Protein AF-A0A822E6D1-F1 (afdb_monomer_lite)

Structure (mmCIF, N/CA/C/O backbone):
data_AF-A0A822E6D1-F1
#
_entry.id   AF-A0A822E6D1-F1
#
loop_
_atom_site.group_PDB
_atom_site.id
_atom_site.type_symbol
_atom_site.label_atom_id
_atom_site.label_alt_id
_atom_site.label_comp_id
_atom_site.label_asym_id
_atom_site.label_entity_id
_atom_site.label_seq_id
_atom_site.pdbx_PDB_ins_code
_atom_site.Cartn_x
_atom_site.Cartn_y
_atom_site.Cartn_z
_atom_site.occupancy
_atom_site.B_iso_or_equiv
_atom_site.auth_seq_id
_atom_site.auth_comp_id
_atom_site.auth_asym_id
_atom_site.auth_atom_id
_atom_site.pdbx_PDB_model_num
ATOM 1 N N . MET A 1 1 ? -7.896 25.480 -5.292 1.00 34.75 1 MET A N 1
ATOM 2 C CA . MET A 1 1 ? -8.455 24.142 -5.571 1.00 34.75 1 MET A CA 1
ATOM 3 C C . MET A 1 1 ? -9.323 23.779 -4.375 1.00 34.75 1 MET A C 1
ATOM 5 O O . MET A 1 1 ? -8.790 23.422 -3.335 1.00 34.75 1 MET A O 1
ATOM 9 N N . ASN A 1 2 ? -10.630 24.042 -4.458 1.00 27.72 2 ASN A N 1
ATOM 10 C CA . ASN A 1 2 ? -11.565 23.830 -3.350 1.00 27.72 2 ASN A CA 1
ATOM 11 C C . ASN A 1 2 ? -11.964 22.352 -3.319 1.00 27.72 2 ASN A C 1
ATOM 13 O O . ASN A 1 2 ? -12.820 21.934 -4.089 1.00 27.72 2 ASN A O 1
ATOM 17 N N . VAL A 1 3 ? -11.329 21.560 -2.455 1.00 41.34 3 VAL A N 1
ATOM 18 C CA . VAL A 1 3 ? -11.692 20.152 -2.235 1.00 41.34 3 VAL A CA 1
ATOM 19 C C . VAL A 1 3 ? -12.717 20.088 -1.101 1.00 41.34 3 VAL A C 1
ATOM 21 O O . VAL A 1 3 ? -12.407 19.692 0.014 1.00 41.34 3 VAL A O 1
ATOM 24 N N . TYR A 1 4 ? -13.944 20.524 -1.383 1.00 42.88 4 TYR A N 1
ATOM 25 C CA . TYR A 1 4 ? -15.109 20.284 -0.526 1.00 42.88 4 TYR A CA 1
ATOM 26 C C . TYR A 1 4 ? -16.298 19.902 -1.407 1.00 42.88 4 TYR A C 1
ATOM 28 O O . TYR A 1 4 ? -17.260 20.652 -1.541 1.00 42.88 4 TYR A O 1
ATOM 36 N N . HIS A 1 5 ? -16.232 18.726 -2.030 1.00 40.69 5 HIS A N 1
ATOM 37 C CA . HIS A 1 5 ? -17.445 18.085 -2.523 1.00 40.69 5 HIS A CA 1
ATOM 38 C C . HIS A 1 5 ? -18.098 17.363 -1.342 1.00 40.69 5 HIS A C 1
ATOM 40 O O . HIS A 1 5 ? -17.787 16.212 -1.046 1.00 40.69 5 HIS A O 1
ATOM 46 N N . ILE A 1 6 ? -18.993 18.076 -0.652 1.00 48.66 6 ILE A N 1
ATOM 47 C CA . ILE A 1 6 ? -20.039 17.491 0.197 1.00 48.66 6 ILE A CA 1
ATOM 48 C C . ILE A 1 6 ? -21.141 17.004 -0.754 1.00 48.66 6 ILE A C 1
ATOM 50 O O . ILE A 1 6 ? -22.254 17.515 -0.768 1.00 48.66 6 ILE A O 1
ATOM 54 N N . GLU A 1 7 ? -20.798 16.070 -1.634 1.00 46.50 7 GLU A N 1
ATOM 55 C CA . GLU A 1 7 ? -21.801 15.284 -2.335 1.00 46.50 7 GLU A CA 1
ATOM 56 C C . GLU A 1 7 ? -21.981 14.025 -1.512 1.00 46.50 7 GLU A C 1
ATOM 58 O O . GLU A 1 7 ? -21.055 13.229 -1.323 1.00 46.50 7 GLU A O 1
ATOM 63 N N . THR A 1 8 ? -23.174 13.879 -0.956 1.00 47.97 8 THR A N 1
ATOM 64 C CA . THR A 1 8 ? -23.616 12.632 -0.372 1.00 47.97 8 THR A CA 1
ATOM 65 C C . THR A 1 8 ? -23.468 11.534 -1.426 1.00 47.97 8 THR A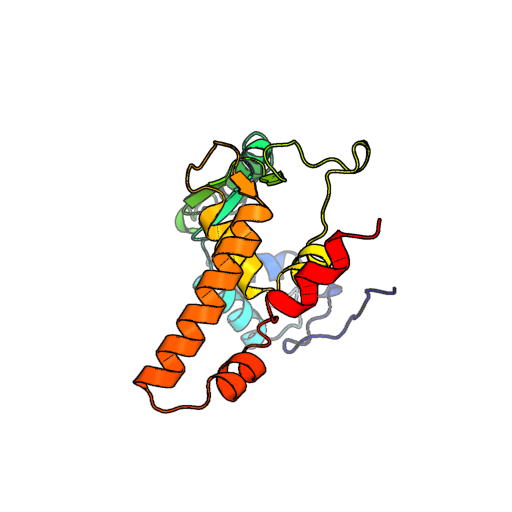 C 1
ATOM 67 O O . THR A 1 8 ? -24.246 11.439 -2.371 1.00 47.97 8 THR A O 1
ATOM 70 N N . ARG A 1 9 ? -22.426 10.700 -1.294 1.00 60.16 9 ARG A N 1
ATOM 71 C CA . ARG A 1 9 ? -22.289 9.464 -2.081 1.00 60.16 9 ARG A CA 1
ATOM 72 C C . ARG A 1 9 ? -23.528 8.583 -1.863 1.00 60.16 9 ARG A C 1
ATOM 74 O O . ARG A 1 9 ? -24.334 8.858 -0.980 1.00 60.16 9 ARG A O 1
ATOM 81 N N . SER A 1 10 ? -23.653 7.504 -2.631 1.00 64.38 10 SER A N 1
ATOM 82 C CA . SER A 1 10 ? -24.784 6.553 -2.697 1.00 64.38 10 SER A CA 1
ATOM 83 C C . SER A 1 10 ? -25.547 6.224 -1.394 1.00 64.38 10 SER A C 1
ATOM 85 O O . SER A 1 10 ? -26.721 5.880 -1.472 1.00 64.38 10 SER A O 1
ATOM 87 N N . ALA A 1 11 ? -24.934 6.340 -0.211 1.00 75.06 11 ALA A N 1
ATOM 88 C CA . ALA A 1 11 ? -25.569 6.128 1.094 1.00 75.06 11 ALA A CA 1
ATOM 89 C C . ALA A 1 11 ? -26.385 7.323 1.649 1.00 75.06 11 ALA A C 1
ATOM 91 O O . ALA A 1 11 ? -27.129 7.142 2.608 1.00 75.06 11 ALA A O 1
ATOM 92 N N . ASN A 1 12 ? -26.251 8.527 1.085 1.00 85.38 12 ASN A N 1
ATOM 93 C CA . ASN A 1 12 ? -26.924 9.760 1.517 1.00 85.38 12 ASN A CA 1
ATOM 94 C C . ASN A 1 12 ? -26.808 10.115 3.014 1.00 85.38 12 ASN A C 1
ATOM 96 O O . ASN A 1 12 ? -27.777 10.547 3.630 1.00 85.38 12 ASN A O 1
ATOM 100 N N . ILE A 1 13 ? -25.610 9.944 3.586 1.00 89.44 13 ILE A N 1
ATOM 101 C CA . ILE A 1 13 ? -25.309 10.251 4.993 1.00 89.44 13 ILE A CA 1
ATOM 102 C C . ILE A 1 13 ? -24.560 11.584 5.091 1.00 89.44 13 ILE A C 1
ATOM 104 O O . ILE A 1 13 ? -23.495 11.752 4.493 1.00 89.44 13 ILE A O 1
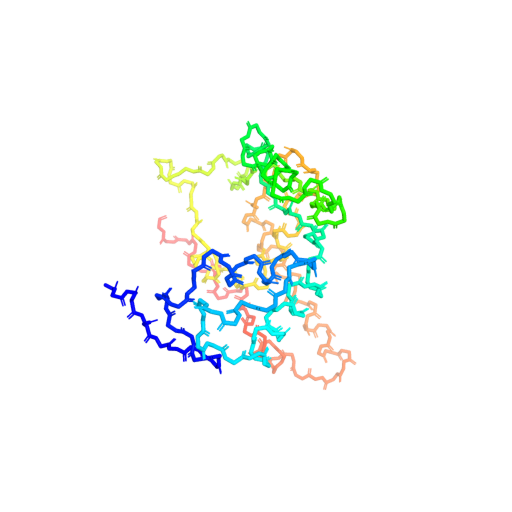ATOM 108 N N . HIS A 1 14 ? -25.084 12.521 5.873 1.00 89.44 14 HIS A N 1
ATOM 109 C CA . HIS A 1 14 ? -24.424 13.777 6.210 1.00 89.44 14 HIS A CA 1
ATOM 110 C C . HIS A 1 14 ? -23.366 13.565 7.313 1.00 89.44 14 HIS A C 1
ATOM 112 O O . HIS A 1 14 ? -23.623 12.824 8.264 1.00 89.44 14 HIS A O 1
ATOM 118 N N . PRO A 1 15 ? -22.202 14.249 7.274 1.00 90.56 15 PRO A N 1
ATOM 119 C CA . PRO A 1 15 ? -21.151 14.074 8.282 1.00 90.56 15 PRO A CA 1
ATOM 120 C C . PRO A 1 15 ? -21.612 14.273 9.733 1.00 90.56 15 PRO A C 1
ATOM 122 O O . PRO A 1 15 ? -21.119 13.594 10.627 1.00 90.56 15 PRO A O 1
ATOM 125 N N . SER A 1 16 ? -22.585 15.159 9.980 1.00 89.75 16 SER A N 1
ATOM 126 C CA . SER A 1 16 ? -23.123 15.390 11.332 1.00 89.75 16 SER A CA 1
ATOM 127 C C . SER A 1 16 ? -23.951 14.227 11.889 1.00 89.75 16 SER A C 1
ATOM 129 O O . SER A 1 16 ? -24.221 14.217 13.084 1.00 89.75 16 SER A O 1
ATOM 131 N N . GLN A 1 17 ? -24.381 13.280 11.047 1.00 90.06 17 GLN A N 1
ATOM 132 C CA . GLN A 1 17 ? -25.133 12.091 11.469 1.00 90.06 17 GLN A CA 1
ATOM 133 C C . GLN A 1 17 ? -24.206 10.959 11.948 1.00 90.06 17 GLN A C 1
ATOM 135 O O . GLN A 1 17 ? -24.676 9.993 12.543 1.00 90.06 17 GLN A O 1
ATOM 140 N N . LEU A 1 18 ? -22.892 11.061 11.709 1.00 91.25 18 LEU A N 1
ATOM 141 C CA . LEU A 1 18 ? -21.891 10.051 12.072 1.00 91.25 18 LEU A CA 1
ATOM 142 C C . LEU A 1 18 ? -21.418 10.231 13.524 1.00 91.25 18 LEU A C 1
ATOM 144 O O . LEU A 1 18 ? -20.246 10.511 13.787 1.00 91.25 18 LEU A O 1
ATOM 148 N N . ALA A 1 19 ? -22.354 10.097 14.464 1.00 92.31 19 ALA A N 1
ATOM 149 C CA . ALA A 1 19 ? -22.070 10.073 15.897 1.00 92.31 19 ALA A CA 1
ATOM 150 C C . ALA A 1 19 ? -21.306 8.797 16.303 1.00 92.31 19 ALA A C 1
ATOM 152 O O . ALA A 1 19 ? -21.231 7.828 15.542 1.00 92.31 19 ALA A O 1
ATOM 153 N N . ASN A 1 20 ? -20.761 8.778 17.522 1.00 94.56 20 ASN A N 1
ATOM 154 C CA . ASN A 1 20 ? -19.981 7.642 18.023 1.00 94.56 20 ASN A CA 1
ATOM 155 C C . ASN A 1 20 ? -20.772 6.331 17.970 1.00 94.56 20 ASN A C 1
ATOM 157 O O . ASN A 1 20 ? -20.221 5.308 17.597 1.00 94.56 20 ASN A O 1
ATOM 161 N N . GLU A 1 21 ? -22.070 6.358 18.264 1.00 95.56 21 GLU A N 1
ATOM 162 C CA . GLU A 1 21 ? -22.924 5.169 18.264 1.00 95.56 21 GLU A CA 1
ATOM 163 C C . GLU A 1 21 ? -23.105 4.572 16.859 1.00 95.56 21 GLU A C 1
ATOM 165 O O . GLU A 1 21 ? -23.271 3.362 16.715 1.00 95.56 21 GLU A O 1
ATOM 170 N N . VAL A 1 22 ? -23.046 5.407 15.815 1.00 95.75 22 VAL A N 1
ATOM 171 C CA . VAL A 1 22 ? -23.088 4.953 14.417 1.00 95.75 22 VAL A CA 1
ATOM 172 C C . VAL A 1 22 ? -21.786 4.245 14.052 1.00 95.75 22 VAL A C 1
ATOM 174 O O . VAL A 1 22 ? -21.822 3.165 13.464 1.00 95.75 22 VAL A O 1
ATOM 177 N N . TRP A 1 23 ? -20.638 4.804 14.440 1.00 96.31 23 TRP A N 1
ATOM 178 C CA . TRP A 1 23 ? -19.344 4.144 14.247 1.00 96.31 23 TRP A CA 1
ATOM 179 C C . TRP A 1 23 ? -19.225 2.859 15.054 1.00 96.31 23 TRP A C 1
ATOM 181 O O . TRP A 1 23 ? -18.755 1.851 14.527 1.00 96.31 23 TRP A O 1
ATOM 191 N N . ASP A 1 24 ? -19.712 2.881 16.294 1.00 96.69 24 ASP A N 1
ATOM 192 C CA . ASP A 1 24 ? -19.761 1.715 17.159 1.00 96.69 24 ASP A CA 1
ATOM 193 C C . ASP A 1 24 ? -20.543 0.589 16.481 1.00 96.69 24 ASP A C 1
ATOM 195 O O . ASP A 1 24 ? -20.078 -0.547 16.417 1.00 96.69 24 ASP A O 1
ATOM 199 N N . TYR A 1 25 ? -21.711 0.908 15.915 1.00 96.81 25 TYR A N 1
ATOM 200 C CA . TYR A 1 25 ? -22.492 -0.055 15.152 1.00 96.81 25 TYR A CA 1
ATOM 201 C C . TYR A 1 25 ? -21.705 -0.622 13.968 1.00 96.81 25 TYR A C 1
ATOM 203 O O . TYR A 1 25 ? -21.677 -1.832 13.768 1.00 96.81 25 TYR A O 1
ATOM 211 N N . ILE A 1 26 ? -21.040 0.214 13.177 1.00 96.25 26 ILE A N 1
ATOM 212 C CA . ILE A 1 26 ? -20.344 -0.258 11.972 1.00 96.25 26 ILE A CA 1
ATOM 213 C C . ILE A 1 26 ? -19.156 -1.170 12.326 1.00 96.25 26 ILE A C 1
ATOM 215 O O . ILE A 1 26 ? -18.982 -2.207 11.685 1.00 96.25 26 ILE A O 1
ATOM 219 N N . PHE A 1 27 ? -18.360 -0.817 13.341 1.00 97.69 27 PHE A N 1
ATOM 220 C CA . PHE A 1 27 ? -17.058 -1.449 13.600 1.00 97.69 27 PHE A CA 1
ATOM 221 C C . PHE A 1 27 ? -17.036 -2.505 14.709 1.00 97.69 27 PHE A C 1
ATOM 223 O O . PHE A 1 27 ? -16.069 -3.269 14.788 1.00 97.69 27 PHE A O 1
ATOM 230 N N . PHE A 1 28 ? -18.070 -2.580 15.550 1.00 96.69 28 PHE A N 1
ATOM 231 C CA . PHE A 1 28 ? -18.159 -3.549 16.643 1.00 96.69 28 PHE A CA 1
ATOM 232 C C . PHE A 1 28 ? -19.368 -4.478 16.440 1.00 96.69 28 PHE A C 1
ATOM 234 O O . PHE A 1 28 ? -20.517 -4.032 16.548 1.00 96.69 28 PHE A O 1
ATOM 241 N N . PRO A 1 29 ? -19.144 -5.770 16.125 1.00 90.44 29 PRO A N 1
ATOM 242 C CA . PRO A 1 29 ? -20.215 -6.732 15.844 1.00 90.44 29 PRO A CA 1
ATOM 243 C C . PRO A 1 29 ? -21.259 -6.867 16.958 1.00 90.44 29 PRO A C 1
ATOM 245 O O . PRO A 1 29 ? -22.423 -7.153 16.689 1.00 90.44 29 PRO A O 1
ATOM 248 N N . GLU A 1 30 ? -20.852 -6.663 18.207 1.00 93.31 30 GLU A N 1
ATOM 249 C CA . GLU A 1 30 ? -21.684 -6.778 19.401 1.00 93.31 30 GLU A CA 1
ATOM 250 C C . GLU A 1 30 ? -22.619 -5.582 19.622 1.00 93.31 30 GLU A C 1
ATOM 252 O O . GLU A 1 30 ? -23.531 -5.655 20.448 1.00 93.31 30 GLU A O 1
ATOM 257 N N . LYS A 1 31 ? -22.414 -4.469 18.910 1.00 95.25 31 LY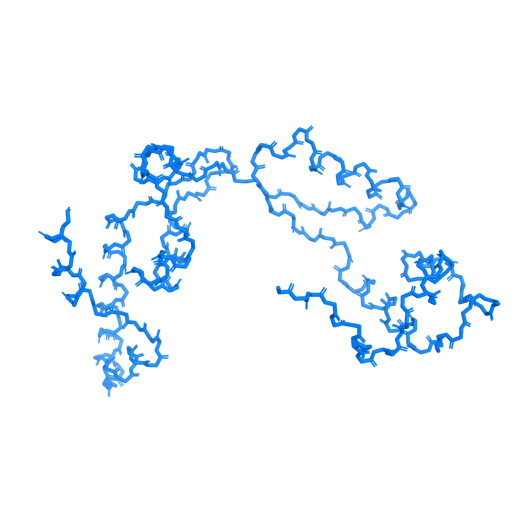S A N 1
ATOM 258 C CA . LYS A 1 31 ? -23.223 -3.259 19.085 1.00 95.25 31 LYS A CA 1
ATOM 259 C C . LYS A 1 31 ? -24.550 -3.384 18.344 1.00 95.25 31 LYS A C 1
ATOM 261 O O . LYS A 1 31 ? -24.615 -3.841 17.205 1.00 95.25 31 LYS A O 1
ATOM 266 N N . SER A 1 32 ? -25.633 -2.956 18.981 1.00 94.06 32 SER A N 1
ATOM 267 C CA . SER A 1 32 ? -26.965 -2.911 18.372 1.00 94.06 32 SER A CA 1
ATOM 268 C C . SER A 1 32 ? -27.179 -1.628 17.574 1.00 94.06 32 SER A C 1
ATOM 270 O O . SER A 1 32 ? -26.536 -0.615 17.848 1.00 94.06 32 SER A O 1
ATOM 272 N N . TYR A 1 33 ? -28.118 -1.655 16.627 1.00 93.88 33 TYR A N 1
ATOM 273 C CA . TYR A 1 33 ? -28.454 -0.485 15.820 1.00 93.88 33 TYR A CA 1
ATOM 274 C C . TYR A 1 33 ? -28.877 0.701 16.708 1.00 93.88 33 TYR A C 1
ATOM 276 O O . TYR A 1 33 ? -29.701 0.520 17.616 1.00 93.88 33 TYR A O 1
ATOM 284 N N . PRO A 1 34 ? -28.335 1.911 16.480 1.00 90.88 34 PRO A N 1
ATOM 285 C CA . PRO A 1 34 ? -28.509 3.030 17.395 1.00 90.88 34 PRO A CA 1
ATOM 286 C C . PRO A 1 34 ? -29.827 3.785 17.145 1.00 90.88 34 PRO A C 1
ATOM 288 O O . PRO A 1 34 ? -29.843 4.911 16.655 1.00 90.88 34 PRO A O 1
ATOM 291 N N . LEU A 1 35 ? -30.952 3.166 17.531 1.00 84.44 35 LEU A N 1
ATOM 292 C CA . LEU A 1 35 ? -32.324 3.667 17.313 1.00 84.44 35 LEU A CA 1
ATOM 293 C C . LEU A 1 35 ? -32.556 5.126 17.746 1.00 84.44 35 LEU A C 1
ATOM 295 O O . LEU A 1 35 ? -33.398 5.803 17.165 1.00 84.44 35 LEU A O 1
ATOM 299 N N . SER A 1 36 ? -31.869 5.593 18.791 1.00 80.56 36 SER A N 1
ATOM 300 C CA . SER A 1 36 ? -32.109 6.903 19.409 1.00 80.56 36 SER A CA 1
ATOM 301 C C . SER A 1 36 ? -31.167 8.014 18.947 1.00 80.56 36 SER A C 1
ATOM 303 O O . SER A 1 36 ? -31.424 9.170 19.271 1.00 80.56 36 SER A O 1
ATOM 305 N N . SER A 1 37 ? -30.070 7.694 18.257 1.00 78.81 37 SER A N 1
ATOM 306 C CA . SER A 1 37 ? -29.027 8.674 17.911 1.00 78.81 37 SER A CA 1
ATOM 3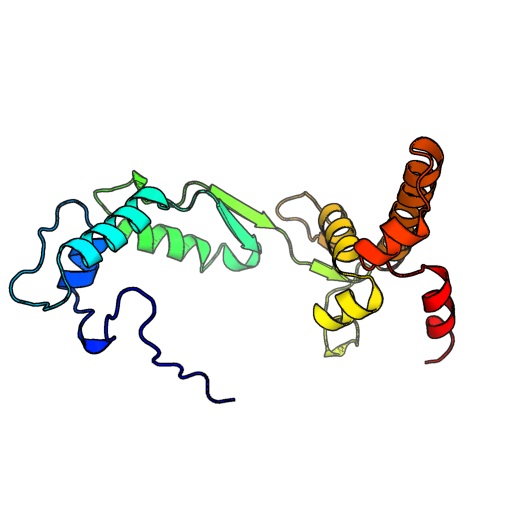07 C C . SER A 1 37 ? -28.798 8.839 16.412 1.00 78.81 37 SER A C 1
ATOM 309 O O . SER A 1 37 ? -27.961 9.648 16.016 1.00 78.81 37 SER A O 1
ATOM 311 N N . THR A 1 38 ? -29.550 8.125 15.568 1.00 87.44 38 THR A N 1
ATOM 312 C CA . THR A 1 38 ? -29.453 8.282 14.118 1.00 87.44 38 THR A CA 1
ATOM 313 C C . THR A 1 38 ? -30.792 8.111 13.406 1.00 87.44 38 THR A C 1
ATOM 315 O O . THR A 1 38 ? -31.636 7.302 13.787 1.00 87.44 38 THR A O 1
ATOM 318 N N . ASP A 1 39 ? -30.957 8.874 12.336 1.00 90.25 39 ASP A N 1
ATOM 319 C CA . ASP A 1 39 ? -32.012 8.786 11.328 1.00 90.25 39 ASP A CA 1
ATOM 320 C C . ASP A 1 39 ? -31.536 8.068 10.046 1.00 90.25 39 ASP A C 1
ATOM 322 O O . ASP A 1 39 ? -32.308 7.903 9.099 1.00 90.25 39 ASP A O 1
ATOM 326 N N . ILE A 1 40 ? -30.279 7.606 10.005 1.00 91.88 40 ILE A N 1
ATOM 327 C CA . ILE A 1 40 ? -29.737 6.803 8.901 1.00 91.88 40 ILE A CA 1
ATOM 328 C C . ILE A 1 40 ? -30.429 5.443 8.887 1.00 91.88 40 ILE A C 1
ATOM 330 O O . ILE A 1 40 ? -30.436 4.765 9.899 1.00 91.88 40 ILE A O 1
ATOM 334 N N . SER A 1 41 ? -30.946 4.993 7.742 1.00 92.50 41 SER A N 1
ATOM 335 C CA . SER A 1 41 ? -31.688 3.727 7.678 1.00 92.50 41 SER A CA 1
ATOM 336 C C . SER A 1 41 ? -30.879 2.509 8.158 1.00 92.50 41 SER A C 1
ATOM 338 O O . SER A 1 41 ? -29.684 2.383 7.873 1.00 92.50 41 SER A O 1
ATOM 340 N N . HIS A 1 42 ? -31.564 1.556 8.799 1.00 93.62 42 HIS A N 1
ATOM 341 C CA . HIS A 1 42 ? -30.970 0.290 9.242 1.00 93.62 42 HIS A CA 1
ATOM 342 C C . HIS A 1 42 ? -30.302 -0.470 8.093 1.00 93.62 42 HIS A C 1
ATOM 344 O O . HIS A 1 42 ? -29.161 -0.900 8.220 1.00 93.62 42 HIS A O 1
ATOM 350 N N . SER A 1 43 ? -30.961 -0.547 6.932 1.00 93.12 43 SER A N 1
ATOM 351 C CA . SER A 1 43 ? -30.396 -1.184 5.739 1.00 93.12 43 SER A CA 1
ATOM 352 C C . SER A 1 43 ? -29.097 -0.529 5.269 1.00 93.12 43 SER A C 1
ATOM 354 O O . SER A 1 43 ? -28.197 -1.222 4.800 1.00 93.12 43 SER A O 1
ATOM 356 N N . THR A 1 44 ? -28.976 0.795 5.404 1.00 92.94 44 THR A N 1
ATOM 357 C CA . THR A 1 44 ? -27.751 1.514 5.036 1.00 92.94 44 THR A CA 1
ATOM 358 C C . THR A 1 44 ? -26.623 1.179 6.006 1.00 92.94 44 THR A C 1
ATOM 360 O O . THR A 1 44 ? -25.522 0.857 5.566 1.00 92.94 44 THR A O 1
ATOM 363 N N . LEU A 1 45 ? -26.881 1.225 7.317 1.00 93.88 45 LEU A N 1
ATOM 364 C CA . LEU A 1 45 ? -25.854 0.910 8.312 1.00 93.88 45 LEU A CA 1
ATOM 365 C C . LEU A 1 45 ? -25.441 -0.566 8.283 1.00 93.88 45 LEU A C 1
ATOM 367 O O . LEU A 1 45 ? -24.258 -0.858 8.443 1.00 93.88 45 LEU A O 1
ATOM 371 N N . ASP A 1 46 ? -26.374 -1.482 8.022 1.00 94.81 46 ASP A N 1
ATOM 372 C CA . ASP A 1 46 ? -26.068 -2.901 7.810 1.00 94.81 46 ASP A CA 1
ATOM 373 C C . ASP A 1 46 ? -25.152 -3.101 6.615 1.00 94.81 46 ASP A C 1
ATOM 375 O O . ASP A 1 46 ? -24.193 -3.862 6.692 1.00 94.81 46 ASP A O 1
ATOM 379 N N . HIS A 1 47 ? -25.416 -2.397 5.514 1.00 94.44 47 HIS A N 1
ATOM 380 C CA . HIS A 1 47 ? -24.550 -2.457 4.349 1.00 94.44 47 HIS A CA 1
ATOM 381 C C . HIS A 1 47 ? -23.127 -1.988 4.688 1.00 94.44 47 HIS A C 1
ATOM 383 O O . HIS A 1 47 ? -22.173 -2.695 4.380 1.00 94.44 47 HIS A O 1
ATOM 389 N N . LEU A 1 48 ? -22.974 -0.866 5.404 1.00 94.88 48 LEU A N 1
ATOM 390 C CA . LEU A 1 48 ? -21.659 -0.368 5.838 1.00 94.88 48 LEU A CA 1
ATOM 391 C C . LEU A 1 48 ? -20.937 -1.338 6.782 1.00 94.88 48 LEU A C 1
ATOM 393 O O . LEU A 1 48 ? -19.738 -1.573 6.633 1.00 94.88 48 LEU A O 1
ATOM 397 N N . ARG A 1 49 ? -21.665 -1.918 7.740 1.00 96.25 49 ARG A N 1
ATOM 398 C CA . ARG A 1 49 ? -21.142 -2.950 8.641 1.00 96.25 49 ARG A CA 1
ATOM 399 C C . ARG A 1 49 ? -20.672 -4.176 7.860 1.00 96.25 49 ARG A C 1
ATOM 401 O O . ARG A 1 49 ? -19.582 -4.674 8.124 1.00 96.25 49 ARG A O 1
ATOM 408 N N . ASN A 1 50 ? -21.467 -4.646 6.901 1.00 96.38 50 ASN A N 1
ATOM 409 C CA . ASN A 1 50 ? -21.129 -5.805 6.079 1.00 96.38 50 ASN A CA 1
ATOM 410 C C . ASN A 1 50 ? -19.879 -5.549 5.230 1.00 96.38 50 ASN A C 1
ATOM 412 O O . ASN A 1 50 ? -19.025 -6.425 5.148 1.00 96.38 50 ASN A O 1
ATOM 416 N N . GLU A 1 51 ? -19.732 -4.351 4.653 1.00 96.88 51 GLU A N 1
ATOM 417 C CA . GLU A 1 51 ? -18.507 -3.963 3.943 1.00 96.88 51 GLU A CA 1
ATOM 418 C C . GLU A 1 51 ? -17.288 -4.024 4.873 1.00 96.88 51 GLU A C 1
ATOM 420 O O . GLU A 1 51 ? -16.281 -4.640 4.527 1.00 96.88 51 GLU A O 1
ATOM 425 N N . PHE A 1 52 ? -17.375 -3.460 6.083 1.00 97.06 52 PHE A N 1
ATOM 426 C CA . PHE A 1 52 ? -16.279 -3.558 7.050 1.00 97.06 52 PHE A CA 1
ATOM 427 C C . PHE A 1 52 ? -15.957 -5.017 7.395 1.00 97.06 52 PHE A C 1
ATOM 429 O O . PHE A 1 52 ? -14.808 -5.432 7.272 1.00 97.06 52 PHE A O 1
ATOM 436 N N . GLN A 1 53 ? -16.960 -5.812 7.768 1.00 95.69 53 GLN A N 1
ATOM 437 C CA . GLN A 1 53 ? -16.774 -7.215 8.151 1.00 95.69 53 GLN A CA 1
ATOM 438 C C . GLN A 1 53 ? -16.231 -8.085 7.012 1.00 95.69 53 GLN A C 1
ATOM 440 O O . GLN A 1 53 ? -15.557 -9.078 7.275 1.00 95.69 53 GLN A O 1
ATOM 445 N N . TYR A 1 54 ? -16.515 -7.726 5.759 1.00 96.19 54 TYR A N 1
ATOM 446 C CA . TYR A 1 54 ? -15.987 -8.416 4.590 1.00 96.19 54 TYR A CA 1
ATOM 447 C C . TYR A 1 54 ? -14.520 -8.058 4.316 1.00 96.19 54 TYR A C 1
ATOM 449 O O . TYR A 1 54 ? -13.703 -8.948 4.079 1.00 96.19 54 TYR A O 1
ATOM 457 N N . TRP A 1 55 ? -14.178 -6.764 4.332 1.00 97.56 55 TRP A N 1
ATOM 458 C CA . TRP A 1 55 ? -12.841 -6.291 3.953 1.00 97.56 55 TRP A CA 1
ATOM 459 C C . TRP A 1 55 ? -11.805 -6.386 5.075 1.00 97.56 55 TRP A C 1
ATOM 461 O O . TRP A 1 55 ? -10.613 -6.500 4.786 1.00 97.56 55 TRP A O 1
ATOM 471 N N . TYR A 1 56 ? -12.217 -6.312 6.343 1.00 97.50 56 TYR A N 1
ATOM 472 C CA . TYR A 1 56 ? -11.303 -6.432 7.477 1.00 97.50 56 TYR A CA 1
ATOM 473 C C . TYR A 1 56 ? -11.043 -7.899 7.855 1.00 97.50 56 TYR A C 1
ATOM 475 O O . TYR A 1 56 ? -11.926 -8.747 7.737 1.00 97.50 56 TYR A O 1
ATOM 483 N N . PRO A 1 57 ? -9.843 -8.227 8.369 1.00 97.31 57 PRO A N 1
ATOM 484 C CA . PRO A 1 57 ? -8.709 -7.342 8.657 1.00 97.31 57 PRO A CA 1
ATOM 485 C C . PRO A 1 57 ? -7.880 -6.959 7.431 1.00 97.31 57 PRO A C 1
ATOM 487 O O . PRO A 1 57 ? -7.880 -7.650 6.415 1.00 97.31 57 PRO A O 1
ATOM 490 N N . ILE A 1 58 ? -7.039 -5.934 7.597 1.00 96.62 58 ILE A N 1
ATOM 491 C CA . ILE A 1 58 ? -5.978 -5.601 6.638 1.00 96.62 58 ILE A CA 1
ATOM 492 C C . ILE A 1 58 ? -5.085 -6.832 6.416 1.00 96.62 58 ILE A C 1
ATOM 494 O O . ILE A 1 58 ? -4.337 -7.243 7.310 1.00 96.62 58 ILE A O 1
ATOM 498 N N . ASN A 1 59 ? -5.143 -7.418 5.216 1.00 97.19 59 ASN A N 1
ATOM 499 C CA . ASN A 1 59 ? -4.321 -8.578 4.871 1.00 97.19 59 ASN A CA 1
ATOM 500 C C . ASN A 1 59 ? -2.836 -8.220 4.789 1.00 97.19 59 ASN A C 1
ATOM 502 O O . ASN A 1 59 ? -2.003 -8.971 5.292 1.00 97.19 59 ASN A O 1
ATOM 506 N N . LEU A 1 60 ? -2.523 -7.082 4.166 1.00 96.69 60 LEU A N 1
ATOM 507 C CA . LEU A 1 60 ? -1.166 -6.617 3.916 1.00 96.69 60 LEU A CA 1
ATOM 508 C C . LEU A 1 60 ? -1.086 -5.097 4.053 1.00 96.69 60 LEU A C 1
ATOM 510 O O . LEU A 1 60 ? -1.791 -4.371 3.357 1.00 96.69 60 LEU A O 1
ATOM 514 N N . HIS A 1 61 ? -0.187 -4.625 4.910 1.00 95.69 61 HIS A N 1
ATOM 515 C CA . HIS A 1 61 ? 0.177 -3.216 5.009 1.00 95.69 61 HIS A CA 1
ATOM 516 C C . HIS A 1 61 ? 1.608 -3.028 4.488 1.00 95.69 61 HIS A C 1
ATOM 518 O O . HIS A 1 61 ? 2.566 -3.432 5.150 1.00 95.69 61 HIS A O 1
ATOM 524 N N . SER A 1 62 ? 1.751 -2.459 3.288 1.00 93.94 62 SER A N 1
ATOM 525 C CA . SER A 1 62 ? 3.062 -2.196 2.677 1.00 93.94 62 SER A CA 1
ATOM 526 C C . SER A 1 62 ? 3.574 -0.817 3.075 1.00 93.94 62 SER A C 1
ATOM 528 O O . SER A 1 62 ? 2.813 0.148 3.022 1.00 93.94 62 SER A O 1
ATOM 530 N N . SER A 1 63 ? 4.838 -0.714 3.481 1.00 93.88 63 SER A N 1
ATOM 531 C CA . SER A 1 63 ? 5.421 0.543 3.953 1.00 93.88 63 SER A CA 1
ATOM 532 C C . SER A 1 63 ? 6.951 0.545 3.877 1.00 93.88 63 SER A C 1
ATOM 534 O O . SER A 1 63 ? 7.580 -0.491 3.691 1.00 93.88 63 SER A O 1
ATOM 536 N N . GLU A 1 64 ? 7.561 1.708 4.060 1.00 91.31 64 GLU A N 1
ATOM 537 C CA . GLU A 1 64 ? 9.014 1.878 4.085 1.00 91.31 64 GLU A CA 1
ATOM 538 C C . GLU A 1 64 ? 9.588 1.604 5.485 1.00 91.31 64 GLU A C 1
ATOM 540 O O . GLU A 1 64 ? 8.923 1.813 6.507 1.00 91.31 64 GLU A O 1
ATOM 545 N N . LYS A 1 65 ? 10.845 1.150 5.551 1.00 92.75 65 LYS A N 1
ATOM 546 C CA . LYS A 1 65 ? 11.526 0.802 6.814 1.00 92.75 65 LYS A CA 1
ATOM 547 C C . LYS A 1 65 ? 11.559 1.933 7.842 1.00 92.75 65 LYS A C 1
ATOM 549 O O . LYS A 1 65 ? 11.501 1.667 9.043 1.00 92.75 65 LYS A O 1
ATOM 554 N N . ASP A 1 66 ? 11.573 3.181 7.384 1.00 93.50 66 ASP A N 1
ATOM 555 C CA . ASP A 1 66 ? 11.612 4.363 8.248 1.00 93.50 66 ASP A CA 1
ATOM 556 C C . ASP A 1 66 ? 10.333 4.513 9.101 1.00 93.50 66 ASP A C 1
ATOM 558 O O . ASP A 1 66 ? 10.344 5.154 10.156 1.00 93.50 66 ASP A O 1
ATOM 562 N N . LEU A 1 67 ? 9.229 3.870 8.699 1.00 95.88 67 LEU A N 1
ATOM 563 C CA . LEU A 1 67 ? 7.941 3.922 9.395 1.00 95.88 67 LEU A CA 1
ATOM 564 C C . LEU A 1 67 ? 7.757 2.820 10.450 1.00 95.88 67 LEU A C 1
ATOM 566 O O . LEU A 1 67 ? 6.774 2.845 11.200 1.00 95.88 67 LEU A O 1
ATOM 570 N N . ILE A 1 68 ? 8.704 1.879 10.564 1.00 94.62 68 ILE A N 1
ATOM 571 C CA . ILE A 1 68 ? 8.650 0.799 11.562 1.00 94.62 68 ILE A CA 1
ATOM 572 C C . ILE A 1 68 ? 8.583 1.373 12.977 1.00 94.62 68 ILE A C 1
ATOM 574 O O . ILE A 1 68 ? 7.715 0.988 13.752 1.00 94.62 68 ILE A O 1
ATOM 578 N N . SER A 1 69 ? 9.466 2.316 13.310 1.00 94.81 69 SER A N 1
ATOM 579 C CA . SER A 1 69 ? 9.610 2.860 14.669 1.00 94.81 69 SER A CA 1
ATOM 580 C C . SER A 1 69 ? 8.448 3.754 15.122 1.00 94.81 69 SER A C 1
ATOM 582 O O . SER A 1 69 ? 8.431 4.195 16.270 1.00 94.81 69 SER A O 1
ATOM 584 N N . ASN A 1 70 ? 7.487 4.035 14.238 1.00 95.69 70 ASN A N 1
ATOM 585 C CA . ASN A 1 70 ? 6.381 4.955 14.482 1.00 95.69 70 ASN A CA 1
ATOM 586 C C . ASN A 1 70 ? 5.049 4.377 13.972 1.00 95.69 70 ASN A C 1
ATOM 588 O O . ASN A 1 70 ? 4.391 3.623 14.685 1.00 95.69 70 ASN A O 1
ATOM 592 N N . HIS A 1 71 ? 4.647 4.702 12.746 1.00 96.50 71 HIS A N 1
ATOM 593 C CA . HIS A 1 71 ? 3.340 4.431 12.167 1.00 96.50 71 HIS A CA 1
ATOM 594 C C . HIS A 1 71 ? 2.952 2.954 12.236 1.00 96.50 71 HIS A C 1
ATOM 596 O O . HIS A 1 71 ? 1.810 2.645 12.562 1.00 96.50 71 HIS A O 1
ATOM 602 N N . LEU A 1 72 ? 3.882 2.029 11.981 1.00 96.25 72 LEU A N 1
ATOM 603 C CA . LEU A 1 72 ? 3.561 0.599 11.986 1.00 96.25 72 LEU A CA 1
ATOM 604 C C . LEU A 1 72 ? 3.335 0.055 13.399 1.00 96.25 72 LEU A C 1
ATOM 606 O O . LEU A 1 72 ? 2.374 -0.683 13.624 1.00 96.25 72 LEU A O 1
ATOM 610 N N . ILE A 1 73 ? 4.154 0.478 14.365 1.00 96.25 73 ILE A N 1
ATOM 611 C CA . ILE A 1 73 ? 3.936 0.156 15.781 1.00 96.25 73 ILE A CA 1
ATOM 612 C C . ILE A 1 73 ? 2.616 0.769 16.255 1.00 96.25 73 ILE A C 1
ATOM 614 O O . ILE A 1 73 ? 1.794 0.072 16.847 1.00 96.25 73 ILE A O 1
ATOM 618 N N . TYR A 1 74 ? 2.361 2.042 15.944 1.00 97.31 74 TYR A N 1
ATOM 619 C CA . TYR A 1 74 ? 1.114 2.705 16.324 1.00 97.31 74 TYR A CA 1
ATOM 620 C C . TYR A 1 74 ? -0.103 2.079 15.649 1.00 97.31 74 TYR A C 1
ATOM 622 O O . TYR A 1 74 ? -1.147 1.983 16.287 1.00 97.31 74 TYR A O 1
ATOM 630 N N . SER A 1 75 ? 0.010 1.601 14.409 1.00 96.88 75 SER A N 1
ATOM 631 C CA . SER A 1 75 ? -1.052 0.843 13.745 1.00 96.88 75 SER A CA 1
ATOM 632 C C . SER A 1 75 ? -1.414 -0.394 14.565 1.00 96.88 75 SER A C 1
ATOM 634 O O . SER A 1 75 ? -2.581 -0.572 14.916 1.00 96.88 75 SER A O 1
ATOM 636 N N . LEU A 1 76 ? -0.428 -1.194 14.981 1.00 96.19 76 LEU A N 1
ATOM 637 C CA . LEU A 1 76 ? -0.671 -2.376 15.812 1.00 96.19 76 LEU A CA 1
ATOM 638 C C . LEU A 1 76 ? -1.268 -2.020 17.185 1.00 96.19 76 LEU A C 1
ATOM 640 O O . LEU A 1 76 ? -2.222 -2.667 17.631 1.00 96.19 76 LEU A O 1
ATOM 644 N N . CYS A 1 77 ? -0.738 -0.983 17.843 1.00 97.19 77 CYS A N 1
ATOM 645 C CA . CYS A 1 77 ? -1.235 -0.512 19.136 1.00 97.19 77 CYS A CA 1
ATOM 646 C C . CYS A 1 77 ? -2.691 -0.041 19.050 1.00 97.19 77 CYS A C 1
ATOM 648 O O . CYS A 1 77 ? -3.511 -0.480 19.851 1.00 97.19 77 CYS A O 1
ATOM 650 N N . ASN A 1 78 ? -3.031 0.796 18.065 1.00 98.06 78 ASN A N 1
ATOM 651 C CA . ASN A 1 78 ? -4.390 1.309 17.889 1.00 98.06 78 ASN A CA 1
ATOM 652 C C . ASN A 1 78 ? -5.379 0.188 17.559 1.00 98.06 78 ASN A C 1
ATOM 654 O O . ASN A 1 78 ? -6.434 0.127 18.180 1.00 98.06 78 ASN A O 1
ATOM 658 N N . HIS A 1 79 ? -5.033 -0.750 16.669 1.00 97.75 79 HIS A N 1
ATOM 659 C CA . HIS A 1 79 ? -5.911 -1.892 16.380 1.00 97.75 79 HIS A CA 1
ATOM 660 C C . HIS A 1 79 ? -6.163 -2.745 17.629 1.00 97.75 79 HIS A C 1
ATOM 662 O O . HIS A 1 79 ? -7.286 -3.173 17.873 1.00 97.75 79 HIS A O 1
ATOM 668 N N . THR A 1 80 ? -5.134 -2.959 18.452 1.00 96.69 80 THR A N 1
ATOM 669 C CA . THR A 1 80 ? -5.270 -3.720 19.703 1.00 96.69 80 THR A CA 1
ATOM 670 C C . THR A 1 80 ? -6.089 -2.966 20.754 1.00 96.69 80 THR A C 1
ATOM 672 O O . THR A 1 80 ? -6.803 -3.598 21.526 1.00 96.69 80 THR A O 1
ATOM 675 N N . ALA A 1 81 ? -6.003 -1.634 20.784 1.00 97.62 81 ALA A N 1
ATOM 676 C CA . ALA A 1 81 ? -6.746 -0.795 21.720 1.00 97.62 81 ALA A CA 1
ATOM 677 C C . ALA A 1 81 ? -8.224 -0.627 21.332 1.00 97.62 81 ALA A C 1
ATOM 679 O O . ALA A 1 81 ? -9.079 -0.647 22.213 1.00 97.62 81 ALA A O 1
ATOM 680 N N . ILE A 1 82 ? -8.522 -0.474 20.037 1.00 97.06 82 ILE A N 1
ATOM 681 C CA . ILE A 1 82 ? -9.892 -0.336 19.521 1.00 97.06 82 ILE A CA 1
ATOM 682 C C . ILE A 1 82 ? -10.620 -1.679 19.602 1.00 97.06 82 ILE A C 1
ATOM 684 O O . ILE A 1 82 ? -11.742 -1.731 20.090 1.00 97.06 82 ILE A O 1
ATOM 688 N N . TRP A 1 83 ? -9.968 -2.772 19.192 1.00 97.06 83 TRP A N 1
ATOM 689 C CA . TRP A 1 83 ? -10.560 -4.111 19.113 1.00 97.06 83 TRP A CA 1
ATOM 690 C C . TRP A 1 83 ? -9.875 -5.111 20.065 1.00 97.06 83 TRP A C 1
ATOM 692 O O . TRP A 1 83 ? -9.317 -6.120 19.620 1.00 97.06 83 TRP A O 1
ATOM 702 N N . PRO A 1 84 ? -9.902 -4.883 21.394 1.00 95.88 84 PRO A N 1
ATOM 703 C CA . PRO A 1 84 ? -9.175 -5.720 22.349 1.00 95.88 84 PRO A CA 1
ATOM 704 C C . PRO A 1 84 ? -9.691 -7.164 22.378 1.00 95.88 84 PRO A C 1
ATOM 706 O O . PRO A 1 84 ? -8.899 -8.095 22.529 1.00 95.88 84 PRO A O 1
ATOM 709 N N . ASN A 1 85 ? -11.000 -7.342 22.171 1.00 96.31 85 ASN A N 1
ATOM 710 C CA . ASN A 1 85 ? -11.680 -8.639 22.174 1.00 96.31 85 ASN A CA 1
ATOM 711 C C . ASN A 1 85 ? -11.811 -9.269 20.778 1.00 96.31 85 ASN A C 1
ATOM 713 O O . ASN A 1 85 ? -12.302 -10.388 20.677 1.00 96.31 85 ASN A O 1
ATOM 717 N N . HIS A 1 86 ? -11.358 -8.572 19.730 1.00 95.69 86 HIS A N 1
ATOM 718 C CA . HIS A 1 86 ? -11.435 -9.025 18.340 1.00 95.69 86 HIS A CA 1
ATOM 719 C C . HIS A 1 86 ? -10.034 -9.075 17.711 1.00 95.69 86 HIS A C 1
ATOM 721 O O . HIS A 1 86 ? -9.694 -8.254 16.851 1.00 95.69 86 HIS A O 1
ATOM 727 N N . PRO A 1 87 ? -9.163 -10.006 18.154 1.00 94.81 87 PRO A N 1
ATOM 728 C CA . PRO A 1 87 ? -7.821 -10.153 17.596 1.00 94.81 87 PRO A CA 1
ATOM 729 C C . PRO A 1 87 ? -7.825 -10.441 16.087 1.00 94.81 87 PRO A C 1
ATOM 731 O O . PRO A 1 87 ? -6.833 -10.149 15.421 1.00 94.81 87 PRO A O 1
ATOM 734 N N . GLU A 1 88 ? -8.923 -10.966 15.540 1.00 95.56 88 GLU A N 1
ATOM 735 C CA . GLU A 1 88 ? -9.149 -11.170 14.110 1.00 95.56 88 GLU A CA 1
ATOM 736 C C . GLU A 1 88 ? -9.138 -9.876 13.289 1.00 95.56 88 GLU A C 1
ATOM 738 O O . GLU A 1 88 ? -8.859 -9.948 12.096 1.00 95.56 88 GLU A O 1
ATOM 743 N N . TYR A 1 89 ? -9.376 -8.708 13.902 1.00 96.69 89 TYR A N 1
ATOM 744 C CA . TYR A 1 89 ? -9.299 -7.401 13.236 1.00 96.69 89 TYR A CA 1
ATOM 745 C C . TYR A 1 89 ? -7.895 -6.787 13.237 1.00 96.69 89 TYR A C 1
ATOM 747 O O . TYR A 1 89 ? -7.680 -5.729 12.641 1.00 96.69 89 TYR A O 1
ATOM 755 N N . ARG A 1 90 ? -6.908 -7.438 13.864 1.00 95.88 90 ARG A N 1
ATOM 756 C CA . ARG A 1 90 ? -5.513 -6.978 13.811 1.00 95.88 90 ARG A CA 1
ATOM 757 C C . ARG A 1 90 ? -4.942 -7.161 12.396 1.00 95.88 90 ARG A C 1
ATOM 759 O O . ARG A 1 90 ? -5.280 -8.143 11.731 1.00 95.88 90 ARG A O 1
ATOM 766 N N . PRO A 1 91 ? -4.044 -6.267 11.935 1.00 97.00 91 PRO A N 1
ATOM 767 C CA . PRO A 1 91 ? -3.374 -6.431 10.647 1.00 97.00 91 PRO A CA 1
ATOM 768 C C . PRO A 1 91 ? -2.677 -7.792 10.560 1.00 97.00 91 PRO A C 1
ATOM 770 O O . PRO A 1 91 ? -1.959 -8.183 11.482 1.00 97.00 91 PRO A O 1
ATOM 773 N N . ARG A 1 92 ? -2.881 -8.520 9.457 1.00 97.00 92 ARG A N 1
ATOM 774 C CA . ARG A 1 92 ? -2.354 -9.887 9.302 1.00 97.00 92 ARG A CA 1
ATOM 775 C C . ARG A 1 92 ? -0.884 -9.919 8.915 1.00 97.00 92 ARG A C 1
ATOM 777 O O . ARG A 1 92 ? -0.176 -10.847 9.293 1.00 97.00 92 ARG A O 1
ATOM 784 N N . SER A 1 93 ? -0.430 -8.941 8.137 1.00 96.50 93 SER A N 1
ATOM 785 C CA . SER A 1 93 ? 0.961 -8.867 7.709 1.00 96.50 93 SER A CA 1
ATOM 786 C C . SER A 1 93 ? 1.396 -7.442 7.387 1.00 96.50 93 SER A C 1
ATOM 788 O O . SER A 1 93 ? 0.595 -6.593 6.986 1.00 96.50 93 SER A O 1
ATOM 790 N N . PHE A 1 94 ? 2.696 -7.208 7.546 1.00 95.19 94 PHE A N 1
ATOM 791 C CA . PHE A 1 94 ? 3.379 -5.994 7.125 1.00 95.19 94 PHE A CA 1
ATOM 792 C C . PHE A 1 94 ? 4.462 -6.378 6.124 1.00 95.19 94 PHE A C 1
ATOM 794 O O . PHE A 1 94 ? 5.247 -7.292 6.384 1.00 95.19 94 PHE A O 1
ATOM 801 N N . ARG A 1 95 ? 4.519 -5.675 4.993 1.00 94.06 95 ARG A N 1
ATOM 802 C CA . ARG A 1 95 ? 5.629 -5.784 4.044 1.00 94.06 95 ARG A CA 1
ATOM 803 C C . ARG A 1 95 ? 6.410 -4.492 4.081 1.00 94.06 95 ARG A C 1
ATOM 805 O O . ARG A 1 95 ? 5.856 -3.423 3.852 1.00 94.06 95 ARG A O 1
ATOM 812 N N . ILE A 1 96 ? 7.690 -4.621 4.379 1.00 93.50 96 ILE A N 1
ATOM 813 C CA . ILE A 1 96 ? 8.600 -3.490 4.409 1.00 93.50 96 ILE A CA 1
ATOM 814 C C . ILE A 1 96 ? 9.414 -3.491 3.122 1.00 93.50 96 ILE A C 1
ATOM 816 O O . ILE A 1 96 ? 9.754 -4.565 2.618 1.00 93.50 96 ILE A O 1
ATOM 820 N N . ASN A 1 97 ? 9.680 -2.301 2.595 1.00 92.56 97 ASN A N 1
ATOM 821 C CA . ASN A 1 97 ? 10.702 -2.051 1.586 1.00 92.56 97 ASN A CA 1
ATOM 822 C C . ASN A 1 97 ? 11.746 -1.060 2.124 1.00 92.56 97 ASN A C 1
ATOM 824 O O . ASN A 1 97 ? 11.447 -0.226 2.987 1.00 92.56 97 ASN A O 1
ATOM 828 N N . GLY A 1 98 ? 12.973 -1.128 1.604 1.00 91.94 98 GLY A N 1
ATOM 829 C CA . GLY A 1 98 ? 13.940 -0.053 1.793 1.00 91.94 98 GLY A CA 1
ATOM 830 C C . GLY A 1 98 ? 13.609 1.171 0.942 1.00 91.94 98 GLY A C 1
ATOM 831 O O . GLY A 1 98 ? 12.656 1.182 0.157 1.00 91.94 98 GLY A O 1
ATOM 832 N N . ASN A 1 99 ? 14.419 2.210 1.109 1.00 91.50 99 ASN A N 1
ATOM 833 C CA . ASN A 1 99 ? 14.185 3.498 0.475 1.00 91.50 99 ASN A CA 1
ATOM 834 C C . ASN A 1 99 ? 14.566 3.412 -1.004 1.00 91.50 99 ASN A C 1
ATOM 836 O O . ASN A 1 99 ? 15.500 2.693 -1.364 1.00 91.50 99 ASN A O 1
ATOM 840 N N . LEU A 1 100 ? 13.868 4.155 -1.860 1.00 93.00 100 LEU A N 1
ATOM 841 C CA . LEU A 1 100 ? 14.173 4.172 -3.288 1.00 93.00 100 LEU A CA 1
ATOM 842 C C . LEU A 1 100 ? 15.375 5.085 -3.579 1.00 93.00 100 LEU A C 1
ATOM 844 O O . LEU A 1 100 ? 15.405 6.256 -3.191 1.00 93.00 100 LEU A O 1
ATOM 848 N N . LEU A 1 101 ? 16.360 4.548 -4.289 1.00 93.88 101 LEU A N 1
ATOM 849 C CA . LEU A 1 101 ? 17.453 5.281 -4.919 1.00 93.88 101 LEU A CA 1
ATOM 850 C C . LEU A 1 101 ? 17.110 5.563 -6.384 1.00 93.88 101 LEU A C 1
ATOM 852 O O . LEU A 1 101 ? 16.338 4.830 -7.000 1.00 93.88 101 LEU A O 1
ATOM 856 N N . LEU A 1 102 ? 17.705 6.615 -6.938 1.00 93.62 102 LEU A N 1
ATOM 857 C CA . LEU A 1 102 ? 17.642 6.944 -8.362 1.00 93.62 102 LEU A CA 1
ATOM 858 C C . LEU A 1 102 ? 19.061 6.909 -8.923 1.00 93.62 102 LEU A C 1
ATOM 860 O O . LEU A 1 102 ? 19.926 7.646 -8.440 1.00 93.62 102 LEU A O 1
ATOM 864 N N . ASN A 1 103 ? 19.299 6.042 -9.90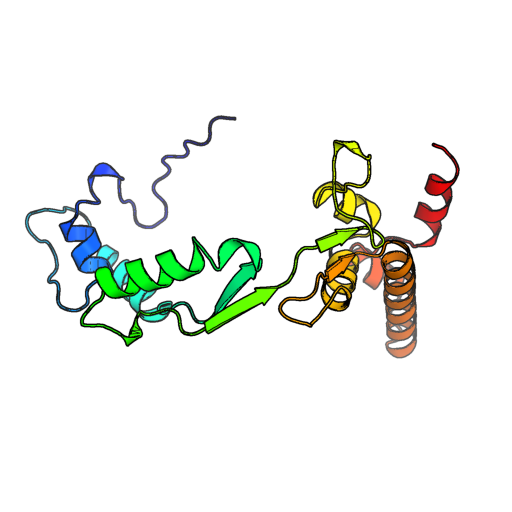9 1.00 92.75 103 ASN A N 1
ATOM 865 C CA . ASN A 1 103 ? 20.608 5.792 -10.518 1.00 92.75 103 ASN A CA 1
ATOM 866 C C . ASN A 1 103 ? 21.700 5.569 -9.455 1.00 92.75 103 ASN A C 1
ATOM 868 O O . ASN A 1 103 ? 22.753 6.211 -9.473 1.00 92.75 103 ASN A O 1
ATOM 872 N N . SER A 1 104 ? 21.405 4.713 -8.472 1.00 92.75 104 SER A N 1
ATOM 873 C CA . SER A 1 104 ? 22.260 4.358 -7.326 1.00 92.75 104 SER A CA 1
ATOM 874 C C . SER A 1 104 ? 22.576 5.505 -6.359 1.00 92.75 104 SER A C 1
ATOM 876 O O . SER A 1 104 ? 23.375 5.340 -5.438 1.00 92.75 104 SER A O 1
ATOM 878 N N . ASN A 1 105 ? 21.939 6.664 -6.528 1.00 92.81 105 ASN A N 1
ATOM 879 C CA . ASN A 1 105 ? 22.139 7.846 -5.702 1.00 92.81 105 ASN A CA 1
ATOM 880 C C . ASN A 1 105 ? 20.884 8.174 -4.891 1.00 92.81 105 ASN A C 1
ATOM 882 O O . ASN A 1 105 ? 19.754 7.874 -5.281 1.00 92.81 105 ASN A O 1
ATOM 886 N N . LYS A 1 106 ? 21.076 8.839 -3.746 1.00 91.94 106 LYS A N 1
ATOM 887 C CA . LYS A 1 106 ? 19.959 9.307 -2.921 1.00 91.94 106 LYS A CA 1
ATOM 888 C C . LYS A 1 106 ? 19.098 10.286 -3.720 1.00 91.94 106 LYS A C 1
ATOM 890 O O . LYS A 1 106 ? 19.619 11.212 -4.345 1.00 91.94 106 LYS A O 1
ATOM 895 N N . ILE A 1 107 ? 17.785 10.095 -3.650 1.00 91.50 107 ILE A N 1
ATOM 896 C CA . ILE A 1 107 ? 16.819 11.013 -4.243 1.00 91.50 107 ILE A CA 1
ATOM 897 C C . ILE A 1 107 ? 16.839 12.328 -3.452 1.00 91.50 107 ILE A C 1
ATOM 899 O O . ILE A 1 107 ? 16.598 12.346 -2.242 1.00 91.50 107 ILE A O 1
ATOM 903 N N . SER A 1 108 ? 17.155 13.437 -4.119 1.00 91.00 108 SER A N 1
ATOM 904 C CA . SER A 1 108 ? 17.177 14.766 -3.510 1.00 91.00 108 SER A CA 1
ATOM 905 C C . SER A 1 108 ? 16.926 15.864 -4.537 1.00 91.00 108 SER A C 1
ATOM 907 O O . SER A 1 108 ? 17.608 15.965 -5.554 1.00 91.00 108 SER A O 1
ATOM 909 N N . LYS A 1 109 ? 15.992 16.764 -4.211 1.00 87.94 109 LYS A N 1
ATOM 910 C CA . LYS A 1 109 ? 15.712 17.954 -5.024 1.00 87.94 109 LYS A CA 1
ATOM 911 C C . LYS A 1 109 ? 16.899 18.918 -5.072 1.00 87.94 109 LYS A C 1
ATOM 913 O O . LYS A 1 109 ? 17.115 19.560 -6.089 1.00 87.94 109 LYS A O 1
ATOM 918 N N . SER A 1 110 ? 17.677 19.022 -3.991 1.00 86.44 110 SER A N 1
ATOM 919 C CA . SER A 1 110 ? 18.795 19.974 -3.913 1.00 86.44 110 SER A CA 1
ATOM 920 C C . SER A 1 110 ? 20.001 19.571 -4.760 1.00 86.44 110 SER A C 1
ATOM 922 O O . SER A 1 110 ? 20.768 20.440 -5.160 1.00 86.44 110 SER A O 1
ATOM 924 N N . THR A 1 111 ? 20.175 18.276 -5.037 1.00 84.69 111 THR A N 1
ATOM 925 C CA . THR A 1 111 ? 21.262 17.765 -5.886 1.00 84.69 111 THR A CA 1
ATOM 926 C C . THR A 1 111 ? 20.844 17.622 -7.349 1.00 84.69 111 THR A C 1
ATOM 928 O O . THR A 1 111 ? 21.661 17.215 -8.166 1.00 84.69 111 THR A O 1
ATOM 931 N N . GLY A 1 112 ? 19.577 17.903 -7.678 1.00 87.25 112 GLY A N 1
ATOM 932 C CA . GLY A 1 112 ? 18.997 17.657 -9.001 1.00 87.25 112 GLY A CA 1
ATOM 933 C C . GLY A 1 112 ? 18.687 16.183 -9.298 1.00 87.25 112 GLY A C 1
ATOM 934 O O . GLY A 1 112 ? 18.110 15.895 -10.339 1.00 87.25 112 GLY A O 1
ATOM 935 N N . ASN A 1 113 ? 19.010 15.249 -8.393 1.00 89.69 113 ASN A N 1
ATOM 936 C CA . ASN A 1 113 ? 18.729 13.819 -8.560 1.00 89.69 113 ASN A CA 1
ATOM 937 C C . ASN A 1 113 ? 17.321 13.487 -8.046 1.00 89.69 113 ASN A C 1
ATOM 939 O O . ASN A 1 113 ? 17.152 12.931 -6.957 1.00 89.69 113 ASN A O 1
ATOM 943 N N . PHE A 1 114 ? 16.301 13.903 -8.790 1.00 92.38 114 PHE A N 1
ATOM 944 C CA . PHE A 1 114 ? 14.900 13.715 -8.434 1.00 92.38 114 PHE A CA 1
ATOM 945 C C . PHE A 1 114 ? 14.045 13.601 -9.694 1.00 92.38 114 PHE A C 1
ATOM 947 O O . PHE A 1 114 ? 14.239 14.356 -10.641 1.00 92.38 114 PHE A O 1
ATOM 954 N N . ILE A 1 115 ? 13.075 12.692 -9.669 1.00 89.75 115 ILE A N 1
ATOM 955 C CA . ILE A 1 115 ? 12.055 12.553 -10.705 1.00 89.75 115 ILE A CA 1
ATOM 956 C C . ILE A 1 115 ? 10.701 12.358 -10.025 1.00 89.75 115 ILE A C 1
ATOM 958 O O . ILE A 1 115 ? 10.574 11.574 -9.080 1.00 89.75 115 ILE A O 1
ATOM 962 N N . THR A 1 116 ? 9.689 13.107 -10.450 1.00 92.62 116 THR A N 1
ATOM 963 C CA . THR A 1 116 ? 8.309 12.883 -10.007 1.00 92.62 116 THR A CA 1
ATOM 964 C C . THR A 1 116 ? 7.704 11.679 -10.721 1.00 92.62 116 THR A C 1
ATOM 966 O O . THR A 1 116 ? 8.144 11.285 -11.797 1.00 92.62 116 THR A O 1
ATOM 969 N N . LEU A 1 117 ? 6.635 11.112 -10.154 1.00 92.19 117 LEU A N 1
ATOM 970 C CA . LEU A 1 117 ? 5.895 10.032 -10.811 1.00 92.19 117 LEU A CA 1
ATOM 971 C C . LEU A 1 117 ? 5.372 10.449 -12.196 1.00 92.19 117 LEU A C 1
ATOM 973 O O . LEU A 1 117 ? 5.435 9.654 -13.126 1.00 92.19 117 LEU A O 1
ATOM 977 N N . LEU A 1 118 ? 4.875 11.684 -12.335 1.00 91.75 118 LEU A N 1
ATOM 978 C CA . LEU A 1 118 ? 4.342 12.170 -13.608 1.00 91.75 118 LEU A CA 1
ATOM 979 C C . LEU A 1 118 ? 5.452 12.316 -14.653 1.00 91.75 118 LEU A C 1
ATOM 981 O O . LEU A 1 118 ? 5.313 11.770 -15.739 1.00 91.75 118 LEU A O 1
ATOM 985 N N . GLU A 1 119 ? 6.571 12.954 -14.299 1.00 90.56 119 GLU A N 1
ATOM 986 C CA . GLU A 1 119 ? 7.736 13.070 -15.190 1.00 90.56 119 GLU A CA 1
ATOM 987 C C . GLU A 1 119 ? 8.278 11.692 -15.579 1.00 90.56 119 GLU A C 1
ATOM 989 O O . GLU A 1 119 ? 8.637 11.468 -16.731 1.00 90.56 119 GLU A O 1
ATOM 994 N N . ALA A 1 120 ? 8.312 10.744 -14.637 1.00 89.69 120 ALA A N 1
ATOM 995 C CA . ALA A 1 120 ? 8.715 9.380 -14.934 1.00 89.69 120 ALA A CA 1
ATOM 996 C C . ALA A 1 120 ? 7.771 8.751 -15.967 1.00 89.69 120 ALA A C 1
ATOM 998 O O . ALA A 1 120 ? 8.265 8.213 -16.956 1.00 89.69 120 ALA A O 1
ATOM 999 N N . ILE 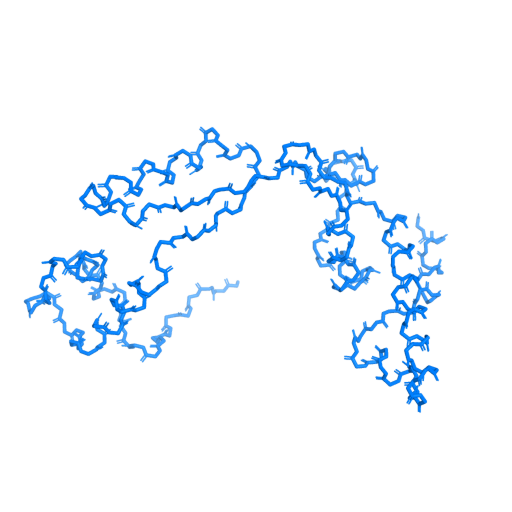A 1 121 ? 6.443 8.843 -15.785 1.00 89.81 121 ILE A N 1
ATOM 1000 C CA . ILE A 1 121 ? 5.430 8.294 -16.717 1.00 89.81 121 ILE A CA 1
ATOM 1001 C C . ILE A 1 121 ? 5.548 8.953 -18.085 1.00 89.81 121 ILE A C 1
ATOM 1003 O O . ILE A 1 121 ? 5.539 8.268 -19.106 1.00 89.81 121 ILE A O 1
ATOM 1007 N N . GLU A 1 122 ? 5.714 10.268 -18.117 1.00 86.81 122 GLU A N 1
ATOM 1008 C CA . GLU A 1 122 ? 5.926 11.011 -19.352 1.00 86.81 122 GLU A CA 1
ATOM 1009 C C . GLU A 1 122 ? 7.237 10.637 -20.027 1.00 86.81 122 GLU A C 1
ATOM 1011 O O . GLU A 1 122 ? 7.296 10.691 -21.247 1.00 86.81 122 GLU A O 1
ATOM 1016 N N . LYS A 1 123 ? 8.273 10.224 -19.287 1.00 85.19 123 LYS A N 1
ATOM 1017 C CA . LYS A 1 123 ? 9.571 9.807 -19.833 1.00 85.19 123 LYS A CA 1
ATOM 1018 C C . LYS A 1 123 ? 9.568 8.356 -20.313 1.00 85.19 123 LYS A C 1
ATOM 1020 O O . LYS A 1 123 ? 10.006 8.107 -21.435 1.00 85.19 123 LYS A O 1
ATOM 1025 N N . PHE A 1 124 ? 9.023 7.431 -19.529 1.00 82.69 124 PHE A N 1
ATOM 1026 C CA . PHE A 1 124 ? 9.165 5.988 -19.737 1.00 82.69 124 PHE A CA 1
ATOM 1027 C C . PHE A 1 124 ? 7.863 5.233 -20.004 1.00 82.69 124 PHE A C 1
ATOM 1029 O O . PHE A 1 124 ? 7.971 4.104 -20.419 1.00 82.69 124 PHE A O 1
ATOM 1036 N N . SER A 1 125 ? 6.672 5.822 -19.880 1.00 85.19 125 SER A N 1
ATOM 1037 C CA . SER A 1 125 ? 5.367 5.130 -19.821 1.00 85.19 125 SER A CA 1
ATOM 1038 C C . SER A 1 125 ? 5.063 4.507 -18.454 1.00 85.19 125 SER A C 1
ATOM 1040 O O . SER A 1 125 ? 5.944 4.261 -17.629 1.00 85.19 125 SER A O 1
ATOM 1042 N N . ALA A 1 126 ? 3.776 4.268 -18.188 1.00 89.06 126 ALA A N 1
ATOM 1043 C CA . ALA A 1 126 ? 3.334 3.658 -16.939 1.00 89.06 126 ALA A CA 1
ATOM 1044 C C . ALA A 1 126 ? 3.762 2.186 -16.818 1.00 89.06 126 ALA A C 1
ATOM 1046 O O . ALA A 1 126 ? 4.117 1.748 -15.722 1.00 89.06 126 ALA A O 1
ATOM 1047 N N . ASP A 1 127 ? 3.738 1.427 -17.914 1.00 87.56 127 ASP A N 1
ATOM 1048 C CA . ASP A 1 127 ? 4.041 -0.006 -17.888 1.00 87.56 127 ASP A CA 1
ATOM 1049 C C . ASP A 1 127 ? 5.537 -0.254 -17.689 1.00 87.56 127 ASP A C 1
ATOM 1051 O O . ASP A 1 127 ? 5.919 -1.089 -16.865 1.00 87.56 127 ASP A O 1
ATOM 1055 N N . ASP A 1 128 ? 6.390 0.544 -18.329 1.00 85.50 128 ASP A N 1
ATOM 1056 C CA . ASP A 1 128 ? 7.839 0.403 -18.185 1.00 85.50 128 ASP A CA 1
ATOM 1057 C C . ASP A 1 128 ? 8.307 0.795 -16.785 1.00 85.50 128 ASP A C 1
ATOM 1059 O O . ASP A 1 128 ? 9.119 0.094 -16.186 1.00 85.50 128 ASP A O 1
ATOM 1063 N N . ILE A 1 129 ? 7.742 1.853 -16.192 1.00 90.62 129 ILE A N 1
ATOM 1064 C CA . ILE A 1 129 ? 8.041 2.207 -14.794 1.00 90.62 129 ILE A CA 1
ATOM 1065 C C . ILE A 1 129 ? 7.635 1.087 -13.858 1.00 90.62 129 ILE A C 1
ATOM 1067 O O . ILE A 1 129 ? 8.377 0.775 -12.931 1.00 90.62 129 ILE A O 1
ATOM 1071 N N . ARG A 1 130 ? 6.472 0.470 -14.075 1.00 92.56 130 ARG A N 1
ATOM 1072 C CA . ARG A 1 130 ? 6.030 -0.658 -13.249 1.00 92.56 130 ARG A CA 1
ATOM 1073 C C . ARG A 1 130 ? 6.984 -1.839 -13.380 1.00 92.56 130 ARG A C 1
ATOM 1075 O O . ARG A 1 130 ? 7.289 -2.459 -12.365 1.00 92.56 130 ARG A O 1
ATOM 1082 N N . LEU A 1 131 ? 7.485 -2.118 -14.582 1.00 91.06 131 LEU A N 1
ATOM 1083 C CA . LEU A 1 131 ? 8.460 -3.181 -14.823 1.00 91.06 131 LEU A CA 1
ATOM 1084 C C . LEU A 1 131 ? 9.813 -2.878 -14.161 1.00 91.06 131 LEU A C 1
ATOM 1086 O O . LEU A 1 131 ? 10.399 -3.745 -13.516 1.00 91.06 131 LEU A O 1
ATOM 1090 N N . VAL A 1 132 ? 10.280 -1.632 -14.247 1.00 91.88 132 VAL A N 1
ATOM 1091 C CA . VAL A 1 132 ? 11.522 -1.177 -13.604 1.00 91.88 132 VAL A CA 1
ATOM 1092 C C . VAL A 1 132 ? 11.403 -1.204 -12.091 1.00 91.88 132 VAL A C 1
ATOM 1094 O O . VAL A 1 132 ? 12.312 -1.685 -11.428 1.00 91.88 132 VAL A O 1
ATOM 1097 N N . LEU A 1 133 ? 10.284 -0.738 -11.534 1.00 92.75 133 LEU A N 1
ATOM 1098 C CA . LEU A 1 133 ? 10.025 -0.779 -10.095 1.00 92.75 133 LEU A CA 1
ATOM 1099 C C . LEU A 1 133 ? 9.896 -2.216 -9.584 1.00 92.75 133 LEU A C 1
ATOM 1101 O O . LEU A 1 133 ? 10.372 -2.505 -8.492 1.00 92.75 133 LEU A O 1
ATOM 1105 N N . ALA A 1 134 ? 9.326 -3.128 -10.377 1.00 92.50 134 ALA A N 1
ATOM 1106 C CA . ALA A 1 134 ? 9.325 -4.553 -10.054 1.00 92.50 134 ALA A CA 1
ATOM 1107 C C . ALA A 1 134 ? 10.746 -5.149 -10.040 1.00 92.50 134 ALA A C 1
ATOM 1109 O O . ALA A 1 134 ? 11.015 -6.064 -9.267 1.00 92.50 134 ALA A O 1
ATOM 1110 N N . ASN A 1 135 ? 11.661 -4.610 -10.851 1.00 90.62 135 ASN A N 1
ATOM 1111 C CA . ASN A 1 135 ? 13.076 -4.989 -10.880 1.00 90.62 135 ASN A CA 1
ATOM 1112 C C . ASN A 1 135 ? 13.950 -4.186 -9.889 1.00 90.62 135 ASN A C 1
ATOM 1114 O O . ASN A 1 135 ? 15.131 -4.484 -9.738 1.00 90.62 135 ASN A O 1
ATOM 1118 N N . ALA A 1 136 ? 13.414 -3.152 -9.232 1.00 90.69 136 ALA A N 1
ATOM 1119 C CA . ALA A 1 136 ? 14.212 -2.211 -8.443 1.00 90.69 136 ALA A CA 1
ATOM 1120 C C . ALA A 1 136 ? 14.762 -2.824 -7.147 1.00 90.69 136 ALA A C 1
ATOM 1122 O O . ALA A 1 136 ? 15.754 -2.336 -6.609 1.00 90.69 136 ALA A O 1
ATOM 1123 N N . GLY A 1 137 ? 14.123 -3.877 -6.641 1.00 86.44 137 GLY A N 1
ATOM 1124 C CA . GLY A 1 137 ? 14.568 -4.613 -5.465 1.00 86.44 137 GLY A CA 1
ATOM 1125 C C . GLY A 1 137 ? 13.441 -5.431 -4.846 1.00 86.44 137 GLY A C 1
ATOM 1126 O O . GLY A 1 137 ? 12.294 -4.987 -4.778 1.00 86.44 137 GLY A O 1
ATOM 1127 N N . ASP A 1 138 ? 13.777 -6.627 -4.384 1.00 77.56 138 ASP A N 1
ATOM 1128 C CA . ASP A 1 138 ? 12.882 -7.574 -3.715 1.00 77.56 138 ASP A CA 1
ATOM 1129 C C . ASP A 1 138 ? 13.267 -7.823 -2.245 1.00 77.56 138 ASP A C 1
ATOM 1131 O O . ASP A 1 138 ? 12.458 -8.345 -1.470 1.00 77.56 138 ASP A O 1
ATOM 1135 N N . ASP A 1 139 ? 14.453 -7.386 -1.819 1.00 72.19 139 ASP A N 1
ATOM 1136 C CA . ASP A 1 139 ? 14.880 -7.436 -0.425 1.00 72.19 139 ASP A CA 1
ATOM 1137 C C . ASP A 1 139 ? 14.144 -6.393 0.430 1.00 72.19 139 ASP A C 1
ATOM 1139 O O . ASP A 1 139 ? 14.121 -5.197 0.154 1.00 72.19 139 ASP A O 1
ATOM 1143 N N . SER A 1 140 ? 13.511 -6.852 1.514 1.00 69.44 140 SER A N 1
ATOM 1144 C CA . SER A 1 140 ? 12.550 -6.047 2.295 1.00 69.44 140 SER A CA 1
ATOM 1145 C C . SER A 1 140 ? 13.109 -4.806 3.005 1.00 69.44 140 SER A C 1
ATOM 1147 O O . SER A 1 140 ? 12.349 -3.946 3.436 1.00 69.44 140 SER A O 1
ATOM 1149 N N . ILE A 1 141 ? 14.420 -4.709 3.205 1.00 81.81 141 ILE A N 1
ATOM 1150 C CA . ILE A 1 141 ? 15.017 -3.655 4.050 1.00 81.81 141 ILE A CA 1
ATOM 1151 C C . ILE A 1 141 ? 16.137 -2.916 3.313 1.00 81.81 141 ILE A C 1
ATOM 1153 O O . ILE A 1 141 ? 16.391 -1.732 3.579 1.00 81.81 141 ILE A O 1
ATOM 1157 N N . GLU A 1 142 ? 16.780 -3.593 2.365 1.00 89.44 142 GLU A N 1
ATOM 1158 C CA . GLU A 1 142 ? 17.766 -2.974 1.498 1.00 89.44 142 GLU A CA 1
ATOM 1159 C C . GLU A 1 142 ? 17.103 -1.971 0.560 1.00 89.44 142 GLU A C 1
ATOM 1161 O O . GLU A 1 142 ? 15.926 -2.075 0.210 1.00 89.44 142 GLU A O 1
ATOM 1166 N N . ASN A 1 143 ? 17.857 -0.933 0.218 1.00 90.31 143 ASN A N 1
ATOM 1167 C CA . ASN A 1 143 ? 17.340 0.126 -0.632 1.00 90.31 143 ASN A CA 1
ATOM 1168 C C . ASN A 1 143 ? 17.084 -0.417 -2.041 1.00 90.31 143 ASN A C 1
ATOM 1170 O O . ASN A 1 143 ? 17.971 -1.014 -2.650 1.00 90.31 143 ASN A O 1
ATOM 1174 N N . ALA A 1 144 ? 15.890 -0.152 -2.565 1.00 92.81 144 ALA A N 1
ATOM 1175 C CA . ALA A 1 144 ? 15.582 -0.405 -3.963 1.00 92.81 144 ALA A CA 1
ATOM 1176 C C . ALA A 1 144 ? 16.264 0.652 -4.842 1.00 92.81 144 ALA A C 1
ATOM 1178 O O . ALA A 1 144 ? 16.510 1.775 -4.399 1.00 92.81 144 ALA A O 1
ATOM 1179 N N . ASN A 1 145 ? 16.539 0.327 -6.101 1.00 93.56 145 ASN A N 1
ATOM 1180 C CA . ASN A 1 145 ? 17.157 1.250 -7.043 1.00 93.56 145 ASN A CA 1
ATOM 1181 C C . ASN A 1 145 ? 16.351 1.360 -8.336 1.00 93.56 145 ASN A C 1
ATOM 1183 O O . ASN A 1 145 ? 16.207 0.391 -9.079 1.00 93.56 145 ASN A O 1
ATOM 1187 N N . PHE A 1 146 ? 15.873 2.565 -8.629 1.00 93.44 146 PHE A N 1
ATOM 1188 C CA . PHE A 1 146 ? 15.360 2.912 -9.944 1.00 93.44 146 PHE A CA 1
ATOM 1189 C C . PHE A 1 146 ? 16.534 3.318 -10.840 1.00 93.44 146 PHE A C 1
ATOM 1191 O O . PHE A 1 146 ? 17.129 4.378 -10.650 1.00 93.44 146 PHE A O 1
ATOM 1198 N N . ASP A 1 147 ? 16.870 2.471 -11.809 1.00 92.12 147 ASP A N 1
ATOM 1199 C CA . ASP A 1 147 ? 17.931 2.718 -12.788 1.00 92.12 147 ASP A CA 1
ATOM 1200 C C . ASP A 1 147 ? 17.316 3.069 -14.149 1.00 92.12 147 ASP A C 1
ATOM 1202 O O . ASP A 1 147 ? 16.631 2.258 -14.777 1.00 92.12 147 ASP A O 1
ATOM 1206 N N . GLU A 1 148 ? 17.565 4.289 -14.619 1.00 89.94 148 GLU A N 1
ATOM 1207 C CA . GLU A 1 148 ? 17.043 4.784 -15.894 1.00 89.94 148 GLU A CA 1
ATOM 1208 C C . GLU A 1 148 ? 17.633 4.071 -17.114 1.00 89.94 148 GLU A C 1
ATOM 1210 O O . GLU A 1 148 ? 16.960 3.951 -18.141 1.00 89.94 148 GLU A O 1
ATOM 1215 N N . ASN A 1 149 ? 18.872 3.583 -17.036 1.00 90.25 149 ASN A N 1
ATOM 1216 C CA . ASN A 1 149 ? 19.438 2.767 -18.109 1.00 90.25 149 ASN A CA 1
ATOM 1217 C C . ASN A 1 149 ? 18.724 1.422 -18.155 1.00 90.25 149 ASN A C 1
ATOM 1219 O O . ASN A 1 149 ? 18.344 0.966 -19.235 1.00 90.25 149 ASN A O 1
ATOM 1223 N N . LYS A 1 150 ? 18.436 0.844 -16.982 1.00 89.31 150 LYS A N 1
ATOM 1224 C CA . LYS A 1 150 ? 17.645 -0.384 -16.912 1.00 89.31 150 LYS A CA 1
ATOM 1225 C C . LYS A 1 150 ? 16.227 -0.185 -17.439 1.00 89.31 150 LYS A C 1
ATOM 1227 O O . LYS A 1 150 ? 15.700 -1.072 -18.106 1.00 89.31 150 LYS A O 1
ATOM 1232 N N . ALA A 1 151 ? 15.638 0.988 -17.212 1.00 87.31 151 ALA A N 1
ATOM 1233 C CA . ALA A 1 151 ? 14.350 1.361 -17.788 1.00 87.31 151 ALA A CA 1
ATOM 1234 C C . ALA A 1 151 ? 14.356 1.351 -19.314 1.00 87.31 151 ALA A C 1
ATOM 1236 O O . ALA A 1 151 ? 13.464 0.766 -19.921 1.00 87.31 151 ALA A O 1
ATOM 1237 N N . LYS A 1 152 ? 15.388 1.920 -19.940 1.00 87.62 152 LYS A N 1
ATOM 1238 C CA . LYS A 1 152 ? 15.531 1.899 -21.403 1.00 87.62 152 LYS A CA 1
ATOM 1239 C C . LYS A 1 152 ? 15.704 0.479 -21.947 1.00 87.62 152 LYS A C 1
ATOM 1241 O O . LYS A 1 152 ? 15.101 0.143 -22.962 1.00 87.62 152 LYS A O 1
ATOM 1246 N N . GLU A 1 153 ? 16.495 -0.357 -21.273 1.00 89.25 153 GLU A N 1
ATOM 1247 C CA . GLU A 1 153 ? 16.666 -1.768 -21.651 1.00 89.25 153 GLU A CA 1
ATOM 1248 C C . GLU A 1 153 ? 15.349 -2.551 -21.575 1.00 89.25 153 GLU A C 1
ATOM 1250 O O . GLU A 1 153 ? 15.016 -3.302 -22.492 1.00 89.25 153 GLU A O 1
ATOM 1255 N N . LEU A 1 154 ? 14.597 -2.380 -20.483 1.00 88.00 154 LEU A N 1
ATOM 1256 C CA . LEU A 1 154 ? 13.327 -3.070 -20.259 1.00 88.00 154 LEU A CA 1
ATOM 1257 C C . LEU A 1 154 ? 12.238 -2.595 -21.225 1.00 88.00 154 LEU A C 1
ATOM 1259 O O . LEU A 1 154 ? 11.502 -3.431 -21.742 1.00 88.00 154 LEU A O 1
ATOM 1263 N N . LEU A 1 155 ? 12.207 -1.299 -21.543 1.00 86.19 155 LEU A N 1
ATOM 1264 C CA . LEU A 1 155 ? 11.341 -0.736 -22.578 1.00 86.19 155 LEU A CA 1
ATOM 1265 C C . LEU A 1 155 ? 11.629 -1.361 -23.949 1.00 86.19 155 LEU A C 1
ATOM 1267 O O . LEU A 1 155 ? 10.714 -1.813 -24.634 1.00 86.19 155 LEU A O 1
ATOM 1271 N N . LEU A 1 156 ? 12.903 -1.448 -24.347 1.00 88.56 156 LEU A N 1
ATOM 1272 C CA . LEU A 1 156 ? 13.276 -2.093 -25.609 1.00 88.56 156 LEU A CA 1
ATOM 1273 C C . LEU A 1 156 ? 12.880 -3.580 -25.619 1.00 88.56 156 LEU A C 1
ATOM 1275 O O . LEU A 1 156 ? 12.383 -4.088 -26.626 1.00 88.56 156 LEU A O 1
ATOM 1279 N N . CYS A 1 157 ? 13.062 -4.274 -24.494 1.00 89.38 157 CYS A N 1
ATOM 1280 C CA . CYS A 1 157 ? 12.638 -5.663 -24.327 1.00 89.38 157 CYS A CA 1
ATOM 1281 C C . CYS A 1 157 ? 11.116 -5.817 -24.493 1.00 89.38 157 CYS A C 1
ATOM 1283 O O . CYS A 1 157 ? 10.668 -6.680 -25.244 1.00 89.38 157 CYS A O 1
ATOM 1285 N N . LEU A 1 158 ? 10.315 -4.951 -23.865 1.00 88.44 158 LEU A N 1
ATOM 1286 C CA . LEU A 1 158 ? 8.855 -4.973 -23.985 1.00 88.44 158 LEU A CA 1
ATOM 1287 C C . LEU A 1 158 ? 8.391 -4.662 -25.416 1.00 88.44 158 LEU A C 1
ATOM 1289 O O . LEU A 1 158 ? 7.512 -5.343 -25.947 1.00 88.44 158 LEU A O 1
ATOM 1293 N N . TYR A 1 159 ? 9.016 -3.679 -26.062 1.00 87.50 159 TYR A N 1
ATOM 1294 C CA . TYR A 1 159 ? 8.703 -3.290 -27.436 1.00 87.50 159 TYR A CA 1
ATOM 1295 C C . TYR A 1 159 ? 8.974 -4.434 -28.425 1.00 87.50 159 TYR A C 1
ATOM 1297 O O . TYR A 1 159 ? 8.101 -4.794 -29.215 1.00 87.50 159 TYR A O 1
ATOM 1305 N N . THR A 1 160 ? 10.154 -5.055 -28.330 1.00 90.62 160 THR A N 1
ATOM 1306 C CA . THR A 1 160 ? 10.544 -6.202 -29.172 1.00 90.62 160 THR A CA 1
ATOM 1307 C C . THR A 1 160 ? 9.747 -7.468 -28.864 1.00 90.62 160 THR A C 1
ATOM 1309 O O . THR A 1 160 ? 9.434 -8.232 -29.776 1.00 90.62 160 THR A O 1
ATOM 1312 N N . PHE A 1 161 ? 9.356 -7.682 -27.605 1.00 91.12 161 PHE A N 1
ATOM 1313 C CA . PHE A 1 161 ? 8.452 -8.768 -27.229 1.00 91.12 161 PHE A CA 1
ATOM 1314 C C . PHE A 1 161 ? 7.099 -8.641 -27.936 1.00 91.12 161 PHE A C 1
ATOM 1316 O O . PHE A 1 161 ? 6.557 -9.635 -28.415 1.00 91.12 161 PHE A O 1
ATOM 1323 N N . ILE A 1 162 ? 6.565 -7.426 -28.053 1.00 89.56 162 ILE A N 1
ATOM 1324 C CA . ILE A 1 162 ? 5.280 -7.192 -28.719 1.00 89.56 162 ILE A CA 1
ATOM 1325 C C . ILE A 1 162 ? 5.376 -7.362 -30.230 1.00 89.56 162 ILE A C 1
ATOM 1327 O O . ILE A 1 162 ? 4.448 -7.915 -30.821 1.00 89.56 162 ILE A O 1
ATOM 1331 N N . ASP A 1 163 ? 6.492 -6.964 -30.842 1.00 89.38 163 ASP A N 1
ATOM 1332 C CA . ASP A 1 163 ? 6.761 -7.290 -32.247 1.00 89.38 163 ASP A CA 1
ATOM 1333 C C . ASP A 1 163 ? 6.754 -8.801 -32.471 1.00 89.38 163 ASP A C 1
ATOM 1335 O O . ASP A 1 163 ? 6.025 -9.297 -33.328 1.00 89.38 163 ASP A O 1
ATOM 1339 N N . TRP A 1 164 ? 7.461 -9.546 -31.620 1.00 93.81 164 TRP A N 1
ATOM 1340 C CA . TRP A 1 164 ? 7.481 -11.003 -31.689 1.00 93.81 164 TRP A CA 1
ATOM 1341 C C . TRP A 1 164 ? 6.087 -11.628 -31.509 1.00 93.81 164 TRP A C 1
ATOM 1343 O O . TRP A 1 164 ? 5.725 -12.551 -32.238 1.00 93.81 164 TRP A O 1
ATOM 1353 N N . VAL A 1 165 ? 5.268 -11.124 -30.577 1.00 92.31 165 VAL A N 1
ATOM 1354 C CA . VAL A 1 165 ? 3.875 -11.581 -30.415 1.00 92.31 165 VAL A CA 1
ATOM 1355 C C . VAL A 1 165 ? 3.048 -11.292 -31.672 1.00 92.31 165 VAL A C 1
ATOM 1357 O O . VAL A 1 165 ? 2.263 -12.147 -32.086 1.00 92.31 165 VAL A O 1
ATOM 1360 N N . GLY A 1 166 ? 3.226 -10.120 -32.288 1.00 90.31 166 GLY A N 1
ATOM 1361 C CA . GLY A 1 166 ? 2.585 -9.758 -33.553 1.00 90.31 166 GLY A CA 1
ATOM 1362 C C . GLY A 1 166 ? 2.939 -10.734 -34.674 1.00 90.31 166 GLY A C 1
ATOM 1363 O O . GLY A 1 166 ? 2.040 -11.263 -35.329 1.00 90.31 166 GLY A O 1
ATOM 1364 N N . ASP A 1 167 ? 4.223 -11.062 -34.814 1.00 91.88 167 ASP A N 1
ATOM 1365 C CA . ASP A 1 167 ? 4.719 -12.016 -35.811 1.00 91.88 167 ASP A CA 1
ATOM 1366 C C . ASP A 1 167 ? 4.147 -13.426 -35.602 1.00 91.88 167 ASP A C 1
ATOM 1368 O O . ASP A 1 167 ? 3.705 -14.071 -36.555 1.00 91.88 167 ASP A O 1
ATOM 1372 N N . VAL A 1 168 ? 4.108 -13.908 -34.354 1.00 94.31 168 VAL A N 1
ATOM 1373 C CA . VAL A 1 168 ? 3.586 -15.246 -34.016 1.00 94.31 168 VAL A CA 1
ATOM 1374 C C . VAL A 1 168 ? 2.077 -15.344 -34.239 1.00 94.31 168 VAL A C 1
ATOM 1376 O O . VAL A 1 168 ? 1.588 -16.379 -34.694 1.00 94.31 168 VAL A O 1
ATOM 1379 N N . LEU A 1 169 ? 1.329 -14.288 -33.909 1.00 93.69 169 LEU A N 1
ATOM 1380 C CA . LEU A 1 169 ? -0.131 -14.265 -34.029 1.00 93.69 169 LEU A CA 1
ATOM 1381 C C . LEU A 1 169 ? -0.625 -13.760 -35.390 1.00 93.69 169 LEU A C 1
ATOM 1383 O O . LEU A 1 169 ? -1.833 -13.782 -35.629 1.00 93.69 169 LEU A O 1
ATOM 1387 N N . LEU A 1 170 ? 0.279 -13.333 -36.278 1.00 91.44 170 LEU A N 1
ATOM 1388 C CA . LEU A 1 170 ? -0.032 -12.694 -37.562 1.00 91.44 170 LEU A CA 1
ATOM 1389 C C . LEU A 1 170 ? -0.919 -11.444 -37.396 1.00 91.44 170 LEU A C 1
ATOM 1391 O O . LEU A 1 170 ? -1.823 -11.190 -38.194 1.00 91.44 170 LEU A O 1
ATOM 1395 N N . ILE A 1 171 ? -0.667 -10.669 -36.338 1.00 89.62 171 ILE A N 1
ATOM 1396 C CA . ILE A 1 171 ? -1.355 -9.411 -36.018 1.00 89.62 171 ILE A CA 1
ATOM 1397 C C . ILE A 1 171 ? -0.371 -8.264 -36.234 1.00 89.62 171 ILE A C 1
ATOM 1399 O O . ILE A 1 171 ? 0.797 -8.379 -35.881 1.00 89.62 171 ILE A O 1
ATOM 1403 N N . ASN A 1 172 ? -0.844 -7.136 -36.769 1.00 87.50 172 ASN A N 1
ATOM 1404 C CA . ASN A 1 172 ? -0.014 -5.946 -36.915 1.00 87.50 172 ASN A CA 1
ATOM 1405 C C . ASN A 1 172 ? 0.437 -5.431 -35.528 1.00 87.50 172 ASN A C 1
ATOM 1407 O O . ASN A 1 172 ? -0.406 -4.975 -34.747 1.00 87.50 172 ASN A O 1
ATOM 1411 N N . PRO A 1 173 ? 1.742 -5.457 -35.203 1.00 81.38 173 PRO A N 1
ATOM 1412 C CA . PRO A 1 173 ? 2.226 -5.051 -33.887 1.00 81.38 173 PRO A CA 1
ATOM 1413 C C . PRO A 1 173 ? 2.009 -3.558 -33.616 1.00 81.38 173 PRO A C 1
ATOM 1415 O O . PRO A 1 173 ? 1.923 -3.163 -32.454 1.00 81.38 173 PRO A O 1
ATOM 1418 N N . VAL A 1 174 ? 1.834 -2.731 -34.656 1.00 82.50 174 VAL A N 1
ATOM 1419 C CA . VAL A 1 174 ? 1.462 -1.312 -34.510 1.00 82.50 174 VAL A CA 1
ATOM 1420 C C . VAL A 1 174 ? 0.115 -1.167 -33.801 1.00 82.50 174 VAL A C 1
ATOM 1422 O O . VAL A 1 174 ? -0.013 -0.338 -32.901 1.00 82.50 174 VAL A O 1
ATOM 1425 N N . ASP A 1 175 ? -0.862 -2.010 -34.138 1.00 81.56 175 ASP A N 1
ATOM 1426 C CA . ASP A 1 175 ? -2.199 -1.957 -33.538 1.00 81.56 175 ASP A CA 1
ATOM 1427 C C . ASP A 1 175 ? -2.140 -2.329 -32.048 1.00 81.56 175 ASP A C 1
ATOM 1429 O O . ASP A 1 175 ? -2.846 -1.756 -31.215 1.00 81.56 175 ASP A O 1
ATOM 1433 N N . ILE A 1 176 ? -1.253 -3.265 -31.695 1.00 79.69 176 ILE A N 1
ATOM 1434 C CA . ILE A 1 176 ? -1.007 -3.676 -30.310 1.00 79.69 176 ILE A CA 1
ATOM 1435 C C . ILE A 1 176 ? -0.325 -2.533 -29.550 1.00 79.69 176 ILE A C 1
ATOM 1437 O O . ILE A 1 176 ? -0.811 -2.114 -28.500 1.00 79.69 176 ILE A O 1
ATOM 1441 N N . LYS A 1 177 ? 0.755 -1.972 -30.099 1.00 80.00 177 LYS A N 1
ATOM 1442 C CA . LYS A 1 177 ? 1.522 -0.881 -29.479 1.00 80.00 177 LYS A CA 1
ATOM 1443 C C . LYS A 1 177 ? 0.675 0.366 -29.229 1.00 80.00 177 LYS A C 1
ATOM 1445 O O . LYS A 1 177 ? 0.722 0.913 -28.130 1.00 80.00 177 LYS A O 1
ATOM 1450 N N . GLN A 1 178 ? -0.158 0.761 -30.194 1.00 79.12 178 GLN A N 1
ATOM 1451 C CA . GLN A 1 178 ? -1.094 1.880 -30.036 1.00 79.12 178 GLN A CA 1
ATOM 1452 C C . GLN A 1 178 ? -2.144 1.602 -28.960 1.00 79.12 178 GLN A C 1
ATOM 1454 O O . GLN A 1 178 ? -2.436 2.472 -28.145 1.00 79.12 178 GLN A O 1
ATOM 1459 N N . LYS A 1 179 ? -2.685 0.380 -28.906 1.00 76.12 179 LYS A N 1
ATOM 1460 C CA . LYS A 1 179 ? -3.672 -0.000 -27.888 1.00 76.12 179 LYS A CA 1
ATOM 1461 C C . LYS A 1 179 ? -3.117 0.087 -26.463 1.00 76.12 179 LYS A C 1
ATOM 1463 O O . LYS A 1 179 ? -3.871 0.395 -25.543 1.00 76.12 179 LYS A O 1
ATOM 1468 N N . PHE A 1 180 ? -1.828 -0.188 -26.287 1.00 70.50 180 PHE A N 1
ATOM 1469 C CA . PHE A 1 180 ? -1.150 -0.140 -24.990 1.00 70.50 180 PHE A CA 1
ATOM 1470 C C . PHE A 1 180 ? -0.398 1.175 -24.735 1.00 70.50 180 PHE A C 1
ATOM 1472 O O . PHE A 1 180 ? 0.274 1.286 -23.716 1.00 70.50 180 PHE A O 1
ATOM 1479 N N . ASN A 1 181 ? -0.529 2.185 -25.609 1.00 71.25 181 ASN A N 1
ATOM 1480 C CA . ASN A 1 181 ? 0.202 3.458 -25.515 1.00 71.25 181 ASN A CA 1
ATOM 1481 C C . ASN A 1 181 ? 1.713 3.270 -25.296 1.00 71.25 181 ASN A C 1
ATOM 1483 O O . ASN A 1 181 ? 2.345 4.022 -24.550 1.00 71.25 181 ASN A O 1
ATOM 1487 N N . LEU A 1 182 ? 2.287 2.243 -25.922 1.00 72.88 182 LEU A N 1
ATOM 1488 C CA . LEU A 1 182 ? 3.710 1.969 -25.801 1.00 72.88 182 LEU A CA 1
ATOM 1489 C C . LEU A 1 182 ? 4.492 3.022 -26.561 1.00 72.88 182 LEU A C 1
ATOM 1491 O O . LEU A 1 182 ? 4.228 3.295 -27.732 1.00 72.88 182 LEU A O 1
ATOM 1495 N N . LEU A 1 183 ? 5.451 3.611 -25.864 1.00 69.38 183 LEU A N 1
ATOM 1496 C CA . LEU A 1 183 ? 6.317 4.628 -26.427 1.00 69.38 183 LEU A CA 1
ATOM 1497 C C . LEU A 1 183 ? 7.324 3.976 -27.368 1.00 69.38 183 LEU A C 1
ATOM 1499 O O . LEU A 1 183 ? 7.879 2.923 -27.049 1.00 69.38 183 LEU A O 1
ATOM 1503 N N . ASP A 1 184 ? 7.594 4.621 -28.502 1.00 72.12 184 ASP A N 1
ATOM 1504 C CA . ASP A 1 184 ? 8.688 4.192 -29.362 1.00 72.12 184 ASP A CA 1
ATOM 1505 C C . ASP A 1 184 ? 10.035 4.520 -28.682 1.00 72.12 184 ASP A C 1
ATOM 1507 O O . ASP A 1 184 ? 10.305 5.691 -28.381 1.00 72.12 184 ASP A O 1
ATOM 1511 N N . PRO A 1 185 ? 10.902 3.521 -28.422 1.00 67.38 185 PRO A N 1
ATOM 1512 C CA . PRO A 1 185 ? 12.204 3.750 -27.802 1.00 67.38 185 PRO A CA 1
ATOM 1513 C C . PRO A 1 185 ? 13.105 4.691 -28.621 1.00 67.38 185 PRO A C 1
ATOM 1515 O O . PRO A 1 185 ? 13.981 5.351 -28.054 1.00 67.38 185 PRO A O 1
ATOM 1518 N N . LEU A 1 186 ? 12.914 4.756 -29.945 1.00 62.19 186 LEU A N 1
ATOM 1519 C CA . LEU A 1 186 ? 13.735 5.555 -30.856 1.00 62.19 186 LEU A CA 1
ATOM 1520 C C . LEU A 1 186 ? 13.338 7.035 -30.852 1.00 62.19 186 LEU A C 1
ATOM 1522 O O . LEU A 1 186 ? 14.236 7.877 -30.883 1.00 62.19 186 LEU A O 1
ATOM 1526 N N . GLU A 1 187 ? 12.047 7.359 -30.718 1.00 62.47 187 GLU A N 1
ATOM 1527 C CA . GLU A 1 187 ? 11.546 8.747 -30.683 1.00 62.47 187 GLU A CA 1
ATOM 1528 C C . GLU A 1 187 ? 12.051 9.552 -29.473 1.00 62.47 187 GLU A C 1
ATOM 1530 O O . GLU A 1 187 ? 12.126 10.773 -29.542 1.00 62.47 187 GLU A O 1
ATOM 1535 N N . LYS A 1 188 ? 12.456 8.895 -28.376 1.00 56.62 188 LYS A N 1
ATOM 1536 C CA . LYS A 1 188 ? 12.949 9.574 -27.157 1.00 56.62 188 LYS A CA 1
ATOM 1537 C C . LYS A 1 188 ? 14.458 9.583 -26.979 1.00 56.62 188 LYS A C 1
ATOM 1539 O O . LYS A 1 188 ? 14.973 10.282 -26.106 1.00 56.62 188 LYS A O 1
ATOM 1544 N N . SER A 1 189 ? 15.190 8.816 -27.783 1.00 46.88 189 SER A N 1
ATOM 1545 C CA . SER A 1 189 ? 16.657 8.835 -27.748 1.00 46.88 189 SER A CA 1
ATOM 1546 C C . SER A 1 189 ? 17.241 10.163 -28.256 1.00 46.88 189 SER A C 1
ATOM 1548 O O . SER A 1 189 ? 18.334 10.545 -27.837 1.00 46.88 189 SER A O 1
ATOM 1550 N N . SER A 1 190 ? 16.495 10.901 -29.089 1.00 40.09 190 SER A N 1
ATOM 1551 C CA . SER A 1 190 ? 16.890 12.197 -29.655 1.00 40.09 190 SER A CA 1
ATOM 1552 C C . SER A 1 190 ? 16.831 13.371 -28.674 1.00 40.09 190 SER A C 1
ATOM 1554 O O . SER A 1 190 ? 17.582 14.327 -28.851 1.00 40.09 190 SER A O 1
ATOM 1556 N N . ASP A 1 191 ? 16.024 13.291 -27.615 1.00 43.06 191 ASP A N 1
ATOM 1557 C CA . ASP A 1 191 ? 15.829 14.403 -26.669 1.00 43.06 191 ASP A CA 1
ATOM 1558 C C . ASP A 1 191 ? 16.857 14.418 -25.521 1.00 43.06 191 ASP A C 1
ATOM 1560 O O . ASP A 1 191 ? 16.846 15.303 -24.671 1.00 43.06 191 ASP A O 1
ATOM 1564 N N . VAL A 1 192 ? 17.788 13.456 -25.491 1.00 41.59 192 VAL A N 1
ATOM 1565 C CA . VAL A 1 192 ? 18.814 13.331 -24.435 1.00 41.59 192 VAL A CA 1
ATOM 1566 C C . VAL A 1 192 ? 20.128 14.049 -24.800 1.00 41.59 192 VAL A C 1
ATOM 1568 O O . VAL A 1 192 ? 21.049 14.100 -23.991 1.00 41.59 192 VAL A O 1
ATOM 1571 N N . VAL A 1 193 ? 20.236 14.646 -25.995 1.00 32.72 193 VAL A N 1
ATOM 1572 C CA . VAL A 1 193 ? 21.470 15.327 -26.458 1.00 32.72 193 VAL A CA 1
ATOM 1573 C C . VAL A 1 193 ? 21.403 16.861 -26.325 1.00 32.72 193 VAL A C 1
ATOM 1575 O O . VAL A 1 193 ? 22.387 17.544 -26.598 1.00 32.72 193 VAL A O 1
ATOM 1578 N N . SER A 1 194 ? 20.295 17.436 -25.849 1.00 32.09 194 SER A N 1
ATOM 1579 C CA . SER A 1 194 ? 20.169 18.893 -25.689 1.00 32.09 194 SER A CA 1
ATOM 1580 C C . SER A 1 194 ? 19.579 19.318 -24.342 1.00 32.09 194 SER A C 1
ATOM 1582 O O . SER A 1 194 ? 18.426 19.740 -24.277 1.00 32.09 194 SER A O 1
ATOM 1584 N N . SER A 1 195 ? 20.390 19.263 -23.283 1.00 31.72 195 SER A N 1
ATOM 1585 C CA . SER A 1 195 ? 20.292 20.153 -22.110 1.00 31.72 195 SER A CA 1
ATOM 1586 C C . SER A 1 195 ? 21.547 20.055 -21.254 1.00 31.72 195 SER A C 1
ATOM 1588 O O . SER A 1 195 ? 21.844 18.917 -20.825 1.00 31.72 195 SER A O 1
#

Foldseek 3Di:
DDPDPPPCPPQNDDPVLCDPLLVCLQAPVPRDDPPPRHPRDPVSSVVSSVVDVVCADAAEAEEEPVCVVPVVVVLQVVQCVVCVPCCRRGHNYYFYAYAEAEQNHRADVVVVNHDDPVNCCVQQNPVLQVVQQVVQDDDRHDYGYRYVVVSLVSLVVVLVVLVVVCVVVVHDSVVVCVVRVRDDSVVNVVVPPDD

Sequence (195 aa):
MNVYHIETRSANIHPSQLANEVWDYIFFPEKSYPLSSTDISHSTLDHLRNEFQYWYPINLHSSEKDLISNHLIYSLCNHTAIWPNHPEYRPRSFRINGNLLLNSNKISKSTGNFITLLEAIEKFSADDIRLVLANAGDDSIENANFDENKAKELLLCLYTFIDWVGDVLLINPVDIKQKFNLLDPLEKSSDVVSS

Secondary structure (DSSP, 8-state):
---------TT---GGG--HHHHHHHH-TTPPP-TTT--S-HHHHHHHHHHHHHH-S-S-EEEEGGGIIIIIHHHHHHHHHH-TT-GGGS---EEEE-PEEETTEE-BTTTTB---HHHHHHHH-HHHHHHHHHHS---SSSPEEE-HHHHHHHHHHHHHHHHHHHHHHT--HHHHHHHTTPPPTTTTGGGGS--

Radius of gyration: 24.45 Å; chains: 1; bounding box: 55×39×60 Å

pLDDT: mean 86.01, std 15.47, range [27.72, 98.06]